Protein AF-A0A811Z8I5-F1 (afdb_monomer)

Solvent-accessible surface area (backbone atoms only — not comparable to full-atom values): 16502 Å² total; per-residue (Å²): 138,83,86,75,76,83,73,83,77,81,79,88,84,84,87,86,78,86,72,72,102,61,50,73,76,47,79,74,40,81,75,48,75,35,88,86,72,44,33,40,31,35,34,24,40,23,45,65,87,73,75,78,89,64,55,45,45,31,34,45,34,42,30,60,62,82,87,55,69,70,62,52,51,54,46,68,73,55,84,69,53,72,45,84,74,47,76,55,95,94,46,72,45,63,51,72,62,73,59,71,90,78,62,56,62,51,74,46,78,41,74,82,44,48,73,67,53,73,75,39,49,70,58,54,50,29,54,78,68,60,71,54,87,77,74,95,80,91,84,89,82,88,79,90,87,82,92,71,62,69,76,41,76,48,74,51,70,60,85,68,86,82,41,49,48,68,56,64,54,43,58,88,47,46,67,59,54,54,72,69,63,82,68,97,71,50,46,44,27,31,54,41,81,56,96,57,77,54,37,50,38,40,38,25,25,72,86,35,87,55,90,63,67,48,79,50,27,32,44,50,48,67,60,53,49,50,44,31,74,76,34,60,56,44,50,69,71,51,89,82,70,60,80,72,58,95,86,39,68,67,51,54,54,53,57,56,62,74,72,109

Sequence (260 aa):
MADLAPQPSKRKCEQDAEELPFSGFRVEKMLRESARNKILFLHGTVNEASGDGGGEDAIVILEKTPFQVEQVAQLLMGCPELQLQFSNDIYSTYYLFPPWQLSDVKATVVYPATEKHLQNIQWVFSILHKKAEANRIIFENPDPSDGFLNDLYLIAICHCQGIRSLPDLTPEHLLLLRNILREDCLHVYLHYLSSYYPLHVHFTALDFNAPGLGVEQAHLLADMMENLECDPEHYQQGTLTFALRADDYLLRLLQEAQKS

Mean predicted aligned error: 14.7 Å

pLDDT: mean 77.02, std 18.65, range [32.94, 96.75]

InterPro domains:
  IPR008594 Scavenger mRNA decapping enzyme DcpS/DCS2 [PF05652] (23-119)
  IPR008594 Scavenger mRNA decapping enzyme DcpS/DCS2 [PTHR12978] (120-259)
  IPR011145 Scavenger mRNA decapping enzyme, N-terminal [G3DSA:3.30.200.40] (18-120)
  IPR011145 Scavenger mRNA decapping enzyme, N-terminal [SSF102860] (19-119)
  IPR036265 HIT-like superfamily [SSF54197] (106-258)

Secondary structure (DSSP, 8-state):
---PPPPPPPP---S--PPPSSS--EEEEEEEEETTTTEEEEEEEE-GGGSSS-PEEEEEEEEEPPPPHHHHHHHHHS--EEEEEEEETTEEEEEEE--GGG--EEEEEE-SPPHHHHH-HHHHHHHHTT-S-----------SS----TT-EEEEE---TT--SGGG--GGGHHHHHHH---TTEEEEEESS-SSSS-EEEEEESS---TT-STTTEEEHHHHHHHHHH-TTHHHHSPPP----TT-HHHHHHHHHTT-

Nearest PDB structures (foldseek):
  1st4-assembly1_B  TM=8.075E-01  e=3.096E-30  Homo sapiens
  3bla-assembly1_B  TM=7.738E-01  e=5.488E-29  Homo sapiens
  1xmm-assembly1_B  TM=7.835E-01  e=2.592E-28  Homo sapiens
  1vlr-assembly1_B  TM=7.206E-01  e=7.317E-29  Mus musculus
  1xml-assembly1_B  TM=7.107E-01  e=2.442E-27  Homo sapiens

Foldseek 3Di:
DDDDDDDDDDDDDPDDDDDDPFADWAFPDFLDDDPPQQKTKTWTFTPPVVPPNGTAIKIKMKGQDDDDPVQVVVCVVDDWDWDWDDDDDPDTDTDTDDPVVNGDIDIDMDPRDDPVCSVCVVVVVCVVVVVPDPDDDDDDDDDDDDDDDQWDKDKDFDPDPDAFFQQSDFLVCLVVLVVVPDDDFWQWWFFVVDPGDDGMIITGGPNHPDPQCDPQTTDGSVVSSVQNVVPRNCSVPPDRHHDDDPPDPVVVVVVVVVVD

Organism: Nyctereutes procyonoides (NCBI:txid34880)

Radius of gyration: 25.49 Å; Cα contacts (8 Å, |Δi|>4): 304; chains: 1; bounding box: 65×53×67 Å

Structure (mmCIF, N/CA/C/O backbon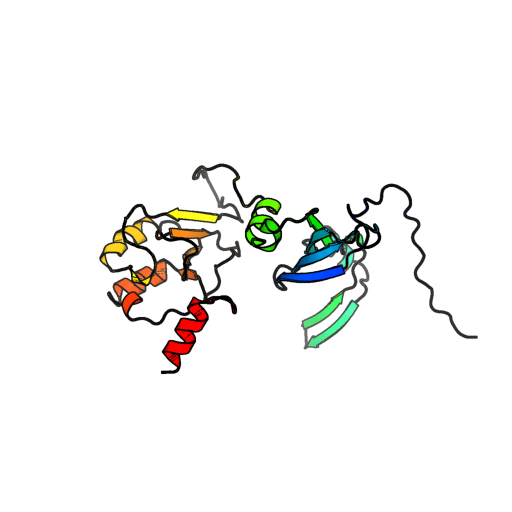e):
data_AF-A0A811Z8I5-F1
#
_entry.id   AF-A0A811Z8I5-F1
#
loop_
_atom_site.group_PDB
_atom_site.id
_atom_site.type_symbol
_atom_site.label_atom_id
_atom_site.label_alt_id
_atom_site.label_comp_id
_atom_site.label_asym_id
_atom_site.label_entity_id
_atom_site.label_seq_id
_atom_site.pdbx_PDB_ins_code
_atom_site.Cartn_x
_atom_site.Cartn_y
_atom_site.Cartn_z
_atom_site.occupancy
_atom_site.B_iso_or_equiv
_atom_site.auth_seq_id
_atom_site.auth_comp_id
_atom_site.auth_asym_id
_atom_site.auth_atom_id
_atom_site.pdbx_PDB_model_num
ATOM 1 N N . MET A 1 1 ? 35.051 -30.187 -29.140 1.00 39.16 1 MET A N 1
ATOM 2 C CA . MET A 1 1 ? 34.101 -29.225 -29.731 1.00 39.16 1 MET A CA 1
ATOM 3 C C . MET A 1 1 ? 33.184 -28.790 -28.608 1.00 39.16 1 MET A C 1
ATOM 5 O O . MET A 1 1 ? 32.396 -29.604 -28.155 1.00 39.16 1 MET A O 1
ATOM 9 N N . ALA A 1 2 ? 33.423 -27.604 -28.052 1.00 34.09 2 ALA A N 1
ATOM 10 C CA . ALA A 1 2 ? 32.608 -27.043 -26.982 1.00 34.09 2 ALA A CA 1
ATOM 11 C C . ALA A 1 2 ? 31.56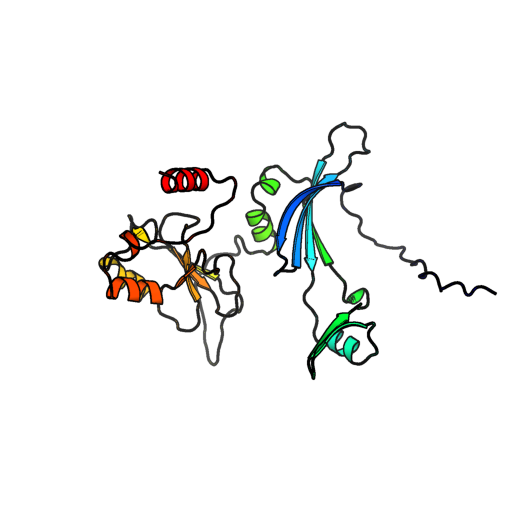2 -26.132 -27.631 1.00 34.09 2 ALA A C 1
ATOM 13 O O . ALA A 1 2 ? 31.937 -25.186 -28.324 1.00 34.09 2 ALA A O 1
ATOM 14 N N . ASP A 1 3 ? 30.288 -26.468 -27.452 1.00 34.62 3 ASP A N 1
ATOM 15 C CA . ASP A 1 3 ? 29.155 -25.646 -27.869 1.00 34.62 3 ASP A CA 1
ATOM 16 C C . ASP A 1 3 ? 29.151 -24.354 -27.044 1.00 34.62 3 ASP A C 1
ATOM 18 O O . ASP A 1 3 ? 28.954 -24.371 -25.827 1.00 34.62 3 ASP A O 1
ATOM 22 N N . LEU A 1 4 ? 29.417 -23.227 -27.706 1.00 39.56 4 LEU A N 1
ATOM 23 C CA . LEU A 1 4 ? 29.181 -21.904 -27.143 1.00 39.56 4 LEU A CA 1
ATOM 24 C C . LEU A 1 4 ? 27.681 -21.613 -27.219 1.00 39.56 4 LEU A C 1
ATOM 26 O O . LEU A 1 4 ? 27.117 -21.523 -28.308 1.00 39.56 4 LEU A O 1
ATOM 30 N N . ALA A 1 5 ? 27.058 -21.414 -26.058 1.00 42.53 5 ALA A N 1
ATOM 31 C CA . ALA A 1 5 ? 25.721 -20.843 -25.957 1.00 42.53 5 ALA A CA 1
ATOM 32 C C . ALA A 1 5 ? 25.634 -19.515 -26.746 1.00 42.53 5 ALA A C 1
ATOM 34 O O . ALA A 1 5 ? 26.594 -18.732 -26.728 1.00 42.53 5 ALA A O 1
ATOM 35 N N . PRO A 1 6 ? 24.511 -19.226 -27.431 1.00 37.72 6 PRO A N 1
ATOM 36 C CA . PRO A 1 6 ? 24.371 -17.993 -28.188 1.00 37.72 6 PRO A CA 1
ATOM 37 C C . PRO A 1 6 ? 24.345 -16.806 -27.221 1.00 37.72 6 PRO A C 1
ATOM 39 O O . PRO A 1 6 ? 23.515 -16.736 -26.316 1.00 37.72 6 PRO A O 1
ATOM 42 N N . GLN A 1 7 ? 25.279 -15.869 -27.398 1.00 37.16 7 GLN A N 1
ATOM 43 C CA . GLN A 1 7 ? 25.262 -14.617 -26.647 1.00 37.16 7 GLN A CA 1
ATOM 44 C C . GLN A 1 7 ? 24.025 -13.787 -27.024 1.00 37.16 7 GLN A C 1
ATOM 46 O O . GLN A 1 7 ? 23.664 -13.746 -28.205 1.00 37.16 7 GLN A O 1
ATOM 51 N N . PRO A 1 8 ? 23.399 -13.082 -26.062 1.00 35.62 8 PRO A N 1
ATOM 52 C CA . PRO A 1 8 ? 22.284 -12.195 -26.355 1.00 35.62 8 PRO A CA 1
ATOM 53 C C . PRO A 1 8 ? 22.737 -11.106 -27.333 1.00 35.62 8 PRO A C 1
ATOM 55 O O . PRO A 1 8 ? 23.735 -10.414 -27.115 1.00 35.62 8 PRO A O 1
ATOM 58 N N . SER A 1 9 ? 22.010 -10.983 -28.444 1.00 37.84 9 SER A N 1
ATOM 59 C CA . SER A 1 9 ? 22.299 -10.028 -29.510 1.00 37.84 9 SER A CA 1
ATOM 60 C C . SER A 1 9 ? 22.332 -8.602 -28.957 1.00 37.84 9 SER A C 1
ATOM 62 O O . SER A 1 9 ? 21.333 -8.108 -28.428 1.00 37.84 9 SER A O 1
ATOM 64 N N . LYS A 1 10 ? 23.475 -7.926 -29.103 1.00 40.56 10 LYS A N 1
ATOM 65 C CA . LYS A 1 10 ? 23.630 -6.500 -28.790 1.00 40.56 10 LYS A CA 1
ATOM 66 C C . LYS A 1 10 ? 22.610 -5.685 -29.598 1.00 40.56 10 LYS A C 1
ATOM 68 O O . LYS A 1 10 ? 22.570 -5.786 -30.823 1.00 40.56 10 LYS A O 1
ATOM 73 N N . ARG A 1 11 ? 21.775 -4.904 -28.902 1.00 54.72 11 ARG A N 1
ATOM 74 C CA . ARG A 1 11 ? 20.757 -4.019 -29.493 1.00 54.72 11 ARG A CA 1
ATOM 75 C C . ARG A 1 11 ? 21.416 -2.958 -30.382 1.00 54.72 11 ARG A C 1
ATOM 77 O O . ARG A 1 11 ? 22.361 -2.303 -29.955 1.00 54.72 11 ARG A O 1
ATOM 84 N N . LYS A 1 12 ? 20.855 -2.735 -31.573 1.00 41.53 12 LYS A N 1
ATOM 85 C CA . LYS A 1 12 ? 20.867 -1.420 -32.230 1.00 41.53 12 LYS A CA 1
ATOM 86 C C . LYS A 1 12 ? 19.705 -0.626 -31.636 1.00 41.53 12 LYS A C 1
ATOM 88 O O . LYS A 1 12 ? 18.559 -0.988 -31.874 1.00 41.53 12 LYS A O 1
ATOM 93 N N . CYS A 1 13 ? 19.996 0.401 -30.850 1.00 35.88 13 CYS A N 1
ATOM 94 C CA . CYS A 1 13 ? 19.016 1.403 -30.437 1.00 35.88 13 CYS A CA 1
ATOM 95 C C . CYS A 1 13 ? 19.741 2.749 -30.419 1.00 35.88 13 CYS A C 1
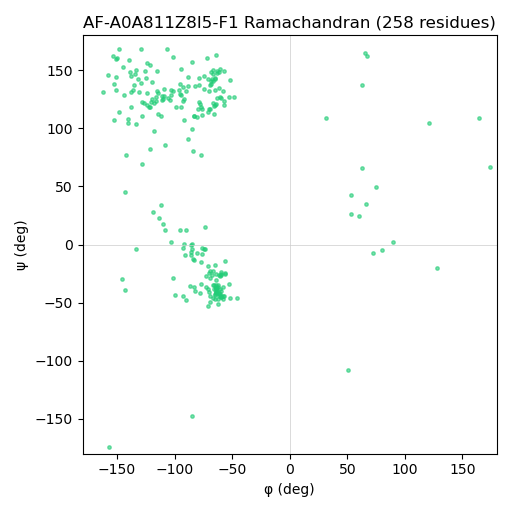ATOM 97 O O . CYS A 1 13 ? 20.190 3.211 -29.379 1.00 35.88 13 CYS A O 1
ATOM 99 N N . GLU A 1 14 ? 19.955 3.308 -31.605 1.00 48.16 14 GLU A N 1
ATOM 100 C CA . GLU A 1 14 ? 20.390 4.690 -31.771 1.00 48.16 14 GLU A CA 1
ATOM 101 C C . GLU A 1 14 ? 19.222 5.449 -32.392 1.00 48.16 14 GLU A C 1
ATOM 103 O O . GLU A 1 14 ? 18.757 5.052 -33.462 1.00 48.16 14 GLU A O 1
ATOM 108 N N . GLN A 1 15 ? 18.832 6.525 -31.696 1.00 43.34 15 GLN A N 1
ATOM 109 C CA . GLN A 1 15 ? 17.936 7.642 -32.038 1.00 43.34 15 GLN A CA 1
ATOM 110 C C . GLN A 1 15 ? 16.745 7.723 -31.064 1.00 43.34 15 GLN A C 1
ATOM 112 O O . GLN A 1 15 ? 15.839 6.898 -31.096 1.00 43.34 15 GLN A O 1
ATOM 117 N N . ASP A 1 16 ? 16.836 8.714 -30.167 1.00 42.47 16 ASP A N 1
ATOM 118 C CA . ASP A 1 16 ? 15.864 9.154 -29.149 1.00 42.47 16 ASP A CA 1
ATOM 119 C C . ASP A 1 16 ? 15.699 8.282 -27.889 1.00 42.47 16 ASP A C 1
ATOM 121 O O . ASP A 1 16 ? 14.590 7.975 -27.457 1.00 42.47 16 ASP A O 1
ATOM 125 N N . ALA A 1 17 ? 16.808 7.909 -27.242 1.00 58.66 17 ALA A N 1
ATOM 126 C CA . ALA A 1 17 ? 16.752 7.469 -25.847 1.00 58.66 17 ALA A CA 1
ATOM 127 C C . ALA A 1 17 ? 16.769 8.705 -24.933 1.00 58.66 17 ALA A C 1
ATOM 129 O O . ALA A 1 17 ? 17.786 9.390 -24.849 1.00 58.66 17 ALA A O 1
ATOM 130 N N . GLU A 1 18 ? 15.651 9.002 -24.267 1.00 79.19 18 GLU A N 1
ATOM 131 C CA . GLU A 1 18 ? 15.638 9.998 -23.193 1.00 79.19 18 GLU A CA 1
ATOM 132 C C . GLU A 1 18 ? 16.508 9.497 -22.033 1.00 79.19 18 GLU A C 1
ATOM 134 O O . GLU A 1 18 ? 16.279 8.423 -21.469 1.00 79.19 18 GLU A O 1
ATOM 139 N N . GLU A 1 19 ? 17.545 10.263 -21.703 1.00 88.19 19 GLU A N 1
ATOM 140 C CA . GLU A 1 19 ? 18.415 9.989 -20.564 1.00 88.19 19 GLU A CA 1
ATOM 141 C C . GLU A 1 19 ? 17.817 10.567 -19.273 1.00 88.19 19 GLU A C 1
ATOM 143 O O . GLU A 1 19 ? 17.004 11.494 -19.290 1.00 88.19 19 GLU A O 1
ATOM 148 N N . LEU A 1 20 ? 18.226 10.020 -18.124 1.00 90.69 20 LEU A N 1
ATOM 149 C CA . LEU A 1 20 ? 17.870 10.601 -16.829 1.00 90.69 20 LEU A CA 1
ATOM 150 C C . LEU A 1 20 ? 18.449 12.024 -16.716 1.00 90.69 20 LEU A C 1
ATOM 152 O O . LEU A 1 20 ? 19.541 12.279 -17.222 1.00 90.69 20 LEU A O 1
ATOM 156 N N . PRO A 1 21 ? 17.784 12.948 -15.996 1.00 92.19 21 PRO A N 1
ATOM 157 C CA . PRO A 1 21 ? 18.212 14.348 -15.890 1.00 92.19 21 PRO A CA 1
ATOM 158 C C . PRO A 1 21 ? 19.456 14.556 -15.001 1.00 92.19 21 PRO A C 1
ATOM 160 O O . PRO A 1 21 ? 19.730 15.675 -14.573 1.00 92.19 21 PRO A O 1
ATOM 163 N N . PHE A 1 22 ? 20.190 13.487 -14.689 1.00 92.19 22 PHE A N 1
ATOM 164 C CA . PHE A 1 22 ? 21.370 13.478 -13.834 1.00 92.19 22 PHE A CA 1
ATOM 165 C C . PHE A 1 22 ? 22.307 12.318 -14.194 1.00 92.19 22 PHE A C 1
ATOM 167 O O . PHE A 1 22 ? 21.913 11.335 -14.823 1.00 92.19 22 PHE A O 1
ATOM 174 N N . SER A 1 23 ? 23.556 12.423 -13.744 1.00 91.12 23 SER A N 1
ATOM 175 C CA . SER A 1 23 ? 24.606 11.430 -13.961 1.00 91.12 23 SER A CA 1
ATOM 176 C C . SER A 1 23 ? 24.851 10.583 -12.711 1.00 91.12 23 SER A C 1
ATOM 178 O O . SER A 1 23 ? 25.070 11.097 -11.612 1.00 91.12 23 SER A O 1
ATOM 180 N N . GLY A 1 24 ? 24.838 9.260 -12.888 1.00 91.25 24 GLY A N 1
ATOM 181 C CA . GLY A 1 24 ? 24.959 8.312 -11.781 1.00 91.25 24 GLY A CA 1
ATOM 182 C C . GLY A 1 24 ? 23.753 8.330 -10.836 1.00 91.25 24 GLY A C 1
ATOM 183 O O . GLY A 1 24 ? 22.941 9.248 -10.832 1.00 91.25 24 GLY A O 1
ATOM 184 N N . PHE A 1 25 ? 23.612 7.273 -10.041 1.00 94.00 25 PHE A N 1
ATOM 185 C CA . PHE A 1 25 ? 22.593 7.201 -8.998 1.00 94.00 25 PHE A CA 1
ATOM 186 C C . PHE A 1 25 ? 23.080 6.272 -7.891 1.00 94.00 25 PHE A C 1
ATOM 188 O O . PHE A 1 25 ? 23.133 5.053 -8.078 1.00 94.00 25 PHE A O 1
ATOM 195 N N . ARG A 1 26 ? 23.459 6.837 -6.741 1.00 94.00 26 ARG A N 1
ATOM 196 C CA . ARG A 1 26 ? 23.769 6.058 -5.540 1.00 94.00 26 ARG A CA 1
ATOM 197 C C . ARG A 1 26 ? 22.559 6.059 -4.622 1.00 94.00 26 ARG A C 1
ATOM 199 O O . ARG A 1 26 ? 22.155 7.110 -4.146 1.00 94.00 26 ARG A O 1
ATOM 206 N N . VAL A 1 27 ? 22.001 4.881 -4.348 1.00 95.12 27 VAL A N 1
ATOM 207 C CA . VAL A 1 27 ? 20.887 4.739 -3.401 1.00 95.12 27 VAL A CA 1
ATOM 208 C C . VAL A 1 27 ? 21.372 5.087 -1.995 1.00 95.12 27 VAL A C 1
ATOM 210 O O . VAL A 1 27 ? 22.246 4.406 -1.465 1.00 95.12 27 VAL A O 1
ATOM 213 N N . GLU A 1 28 ? 20.770 6.105 -1.388 1.00 93.00 28 GLU A N 1
ATOM 214 C CA . GLU A 1 28 ? 20.998 6.466 0.015 1.00 93.00 28 GLU A CA 1
ATOM 215 C C . GLU A 1 28 ? 19.974 5.771 0.913 1.00 93.00 28 GLU A C 1
ATOM 217 O O . GLU A 1 28 ? 20.309 5.199 1.953 1.00 93.00 28 GLU A O 1
ATOM 222 N N . LYS A 1 29 ? 18.698 5.785 0.503 1.00 91.94 29 LYS A N 1
ATOM 223 C CA . LYS A 1 29 ? 17.611 5.243 1.318 1.00 91.94 29 LYS A CA 1
ATOM 224 C C . LYS A 1 29 ? 16.434 4.753 0.482 1.00 91.94 29 LYS A C 1
ATOM 226 O O . LYS A 1 29 ? 15.957 5.433 -0.424 1.00 91.94 29 LYS A O 1
ATOM 231 N N . MET A 1 30 ? 15.887 3.598 0.863 1.00 91.56 30 MET A N 1
ATOM 232 C CA . MET A 1 30 ? 14.541 3.204 0.448 1.00 91.56 30 MET A CA 1
ATOM 233 C C . MET A 1 30 ? 13.533 3.989 1.279 1.00 91.56 30 MET A C 1
ATOM 235 O O . MET A 1 30 ? 13.417 3.790 2.489 1.00 91.56 30 MET A O 1
ATOM 239 N N . LEU A 1 31 ? 12.812 4.896 0.632 1.00 88.06 31 LEU A N 1
ATOM 240 C CA . LEU A 1 31 ? 11.882 5.753 1.341 1.00 88.06 31 LEU A CA 1
ATOM 241 C C . LEU A 1 31 ? 10.539 5.064 1.603 1.00 88.06 31 LEU A C 1
ATOM 243 O O . LEU A 1 31 ? 9.945 5.235 2.666 1.00 88.06 31 LEU A O 1
ATOM 247 N N . ARG A 1 32 ? 10.052 4.302 0.619 1.00 85.38 32 ARG A N 1
ATOM 248 C CA . ARG A 1 32 ? 8.796 3.551 0.687 1.00 85.38 32 ARG A CA 1
ATOM 249 C C . ARG A 1 32 ? 8.820 2.405 -0.314 1.00 85.38 32 ARG A C 1
ATOM 251 O O . ARG A 1 32 ? 9.319 2.553 -1.424 1.00 85.38 32 ARG A O 1
ATOM 258 N N . GLU A 1 33 ? 8.198 1.300 0.056 1.00 88.62 33 GLU A N 1
ATOM 259 C CA . GLU A 1 33 ? 7.935 0.169 -0.825 1.00 88.62 33 GLU A CA 1
ATOM 260 C C . GLU A 1 33 ? 6.515 -0.331 -0.557 1.00 88.62 33 GLU A C 1
ATOM 262 O O . GLU A 1 33 ? 6.022 -0.283 0.571 1.00 88.62 33 GLU A O 1
ATOM 267 N N . SER A 1 34 ? 5.831 -0.784 -1.601 1.00 82.25 34 SER A N 1
ATOM 268 C CA . SER A 1 34 ? 4.613 -1.565 -1.453 1.00 82.25 34 SER A CA 1
ATOM 269 C C . SER A 1 34 ? 4.682 -2.773 -2.368 1.00 82.25 34 SER A C 1
ATOM 271 O O . SER A 1 34 ? 4.415 -2.676 -3.566 1.00 82.25 34 SER A O 1
ATOM 273 N N . ALA A 1 35 ? 4.956 -3.936 -1.780 1.00 78.25 35 ALA A N 1
ATOM 274 C CA . ALA A 1 35 ? 4.868 -5.215 -2.472 1.00 78.25 35 ALA A CA 1
ATOM 275 C C . ALA A 1 35 ? 3.456 -5.493 -3.015 1.00 78.25 35 ALA A C 1
ATOM 277 O O . ALA A 1 35 ? 3.316 -6.236 -3.985 1.00 78.25 35 ALA A O 1
ATOM 278 N N . ARG A 1 36 ? 2.406 -4.902 -2.423 1.00 78.75 36 ARG A N 1
ATOM 279 C CA . ARG A 1 36 ? 1.023 -5.007 -2.913 1.00 78.75 36 ARG A CA 1
ATOM 280 C C . ARG A 1 36 ? 0.834 -4.221 -4.209 1.00 78.75 36 ARG A C 1
ATOM 282 O O . ARG A 1 36 ? 0.418 -4.801 -5.204 1.00 78.75 36 ARG A O 1
ATOM 289 N N . ASN A 1 37 ? 1.212 -2.943 -4.204 1.00 78.69 37 ASN A N 1
ATOM 290 C CA . ASN A 1 37 ? 1.045 -2.048 -5.354 1.00 78.69 37 ASN A CA 1
ATOM 291 C C . ASN A 1 37 ? 2.208 -2.136 -6.356 1.00 78.69 37 ASN A C 1
ATOM 293 O O . ASN A 1 37 ? 2.205 -1.432 -7.355 1.00 78.69 37 ASN A O 1
ATOM 297 N N . LYS A 1 38 ? 3.214 -2.980 -6.082 1.00 89.00 38 LYS A N 1
ATOM 298 C CA . LYS A 1 38 ? 4.413 -3.175 -6.913 1.00 89.00 38 LYS A CA 1
ATOM 299 C C . LYS A 1 38 ? 5.126 -1.852 -7.228 1.00 89.00 38 LYS A C 1
ATOM 301 O O . LYS A 1 38 ? 5.563 -1.631 -8.358 1.00 89.00 38 LYS A O 1
ATOM 306 N N . ILE A 1 39 ? 5.239 -0.992 -6.213 1.00 89.88 39 ILE A N 1
ATOM 307 C CA . ILE A 1 39 ? 5.836 0.346 -6.308 1.00 89.88 39 ILE A CA 1
ATOM 308 C C . ILE A 1 39 ? 6.960 0.531 -5.284 1.00 89.88 39 ILE A C 1
ATOM 310 O O . ILE A 1 39 ? 6.867 0.062 -4.146 1.00 89.88 39 ILE A O 1
ATOM 314 N N . LEU A 1 40 ? 8.008 1.243 -5.690 1.00 93.00 40 LEU A N 1
ATOM 315 C CA . LEU A 1 40 ? 9.224 1.504 -4.926 1.00 93.00 40 LEU A CA 1
ATOM 316 C C . LEU A 1 40 ? 9.614 2.983 -5.044 1.00 93.00 40 LEU A C 1
ATOM 318 O O . LEU A 1 40 ? 9.576 3.545 -6.133 1.00 93.00 40 LEU A O 1
ATOM 322 N N . PHE A 1 41 ? 10.019 3.594 -3.932 1.00 92.94 41 PHE A N 1
ATOM 323 C CA . PHE A 1 41 ? 10.471 4.982 -3.840 1.00 92.94 41 PHE A CA 1
ATOM 324 C C . PHE A 1 41 ? 11.891 4.996 -3.281 1.00 92.94 41 PHE A C 1
ATOM 326 O O . PHE A 1 41 ? 12.124 4.573 -2.144 1.00 92.94 41 PHE A O 1
ATOM 333 N N . LEU A 1 42 ? 12.830 5.501 -4.070 1.00 94.88 42 LEU A N 1
ATOM 334 C CA . LEU A 1 42 ? 14.246 5.552 -3.735 1.00 94.88 42 LEU A CA 1
ATOM 335 C C . LEU A 1 42 ? 14.700 6.998 -3.618 1.00 94.88 42 LEU A C 1
ATOM 337 O O . LEU A 1 42 ? 14.442 7.795 -4.514 1.00 94.88 42 LEU A O 1
ATOM 341 N N . HIS A 1 43 ? 15.410 7.306 -2.541 1.00 95.00 43 HIS A N 1
ATOM 342 C CA . HIS A 1 43 ? 16.254 8.489 -2.432 1.00 95.00 43 HIS A CA 1
ATOM 343 C C . HIS A 1 43 ? 17.672 8.091 -2.814 1.00 95.00 43 HIS A C 1
ATOM 345 O O . HIS A 1 43 ? 18.206 7.100 -2.303 1.00 95.00 43 HIS A O 1
ATOM 351 N N . GLY A 1 44 ? 18.262 8.849 -3.727 1.00 94.62 44 GLY A N 1
ATOM 352 C CA . GLY A 1 44 ? 19.653 8.680 -4.095 1.00 94.62 44 GLY A CA 1
ATOM 353 C C . GLY A 1 44 ? 20.376 9.998 -4.301 1.00 94.62 44 GLY A C 1
ATOM 354 O O . GLY A 1 44 ? 19.757 11.027 -4.566 1.00 94.62 44 GLY A O 1
ATOM 355 N N . THR A 1 45 ? 21.696 9.907 -4.200 1.00 94.44 45 THR A N 1
ATOM 356 C CA . THR A 1 45 ? 22.646 10.973 -4.503 1.00 94.44 45 THR A CA 1
ATOM 357 C C . THR A 1 45 ? 23.097 10.842 -5.956 1.00 94.44 45 THR A C 1
ATOM 359 O O . THR A 1 45 ? 23.403 9.737 -6.423 1.00 94.44 45 THR A O 1
ATOM 362 N N . VAL A 1 46 ? 23.141 11.959 -6.679 1.00 94.38 46 VAL A N 1
ATOM 363 C CA . VAL A 1 46 ? 23.491 12.031 -8.106 1.00 94.38 46 VAL A CA 1
ATOM 364 C C . VAL A 1 46 ? 24.569 13.094 -8.360 1.00 94.38 46 VAL A C 1
ATOM 366 O O . VAL A 1 46 ? 24.885 13.889 -7.477 1.00 94.38 46 VAL A O 1
ATOM 369 N N . ASN A 1 47 ? 25.164 13.105 -9.558 1.00 91.19 47 ASN A N 1
ATOM 370 C CA . ASN A 1 47 ? 26.160 14.094 -10.010 1.00 91.19 47 ASN A CA 1
ATOM 371 C C . ASN A 1 47 ? 27.452 14.183 -9.177 1.00 91.19 47 ASN A C 1
ATOM 373 O O . ASN A 1 47 ? 28.168 15.182 -9.218 1.00 91.19 47 ASN A O 1
ATOM 377 N N . GLU A 1 48 ? 27.825 13.114 -8.479 1.00 84.62 48 GLU A N 1
ATOM 378 C CA . GLU A 1 48 ? 28.995 13.111 -7.587 1.00 84.62 48 GLU A CA 1
ATOM 379 C C . GLU A 1 48 ? 30.342 13.263 -8.305 1.00 84.62 48 GLU A C 1
ATOM 381 O O . GLU A 1 48 ? 31.328 13.700 -7.715 1.00 84.62 48 GLU A O 1
ATOM 386 N N . ALA A 1 49 ? 30.394 12.925 -9.594 1.00 75.44 49 ALA A N 1
ATOM 387 C CA . ALA A 1 49 ? 31.600 13.042 -10.408 1.00 75.44 49 ALA A CA 1
ATOM 388 C C . ALA A 1 49 ? 31.921 14.492 -10.829 1.00 75.44 49 ALA A C 1
ATOM 390 O O . ALA A 1 49 ? 32.991 14.739 -11.383 1.00 75.44 49 ALA A O 1
ATOM 391 N N . SER A 1 50 ? 31.025 15.450 -10.567 1.00 66.69 50 SER A N 1
ATOM 392 C CA . SER A 1 50 ? 31.099 16.828 -11.084 1.00 66.69 50 SER A CA 1
ATOM 393 C C . SER A 1 50 ? 32.130 17.720 -10.376 1.00 66.69 50 SER A C 1
ATOM 395 O O . SER A 1 50 ? 32.327 18.862 -10.774 1.00 66.69 50 SER A O 1
ATOM 397 N N . GLY A 1 51 ? 32.811 17.216 -9.341 1.00 59.50 51 GLY A N 1
ATOM 398 C CA . GLY A 1 51 ? 33.932 17.900 -8.684 1.00 59.50 51 GLY A CA 1
ATOM 399 C C . GLY A 1 51 ? 33.560 18.990 -7.670 1.00 59.50 51 GLY A C 1
ATOM 400 O O . GLY A 1 51 ? 34.458 19.477 -6.990 1.00 59.50 51 GLY A O 1
ATOM 401 N N . ASP A 1 52 ? 32.274 19.326 -7.508 1.00 60.97 52 ASP A N 1
ATOM 402 C CA . ASP A 1 52 ? 31.806 20.411 -6.618 1.00 60.97 52 ASP A CA 1
ATOM 403 C C . ASP A 1 52 ? 31.488 19.955 -5.173 1.00 60.97 52 ASP A C 1
ATOM 405 O O . ASP A 1 52 ? 30.900 20.676 -4.373 1.00 60.97 52 ASP A O 1
ATOM 409 N N . GLY A 1 53 ? 31.897 18.736 -4.800 1.00 57.78 53 GLY A N 1
ATOM 410 C CA . GLY A 1 53 ? 31.946 18.269 -3.405 1.00 57.78 53 GLY A CA 1
ATOM 411 C C . GLY A 1 53 ? 30.609 17.970 -2.709 1.00 57.78 53 GLY A C 1
ATOM 412 O O . GLY A 1 53 ? 30.630 17.408 -1.617 1.00 57.78 53 GLY A O 1
ATOM 413 N N . GLY A 1 54 ? 29.464 18.269 -3.320 1.00 69.38 54 GLY A N 1
ATOM 414 C CA . GLY A 1 54 ? 28.147 17.870 -2.826 1.00 69.38 54 GLY A CA 1
ATOM 415 C C . GLY A 1 54 ? 27.368 17.186 -3.935 1.00 69.38 54 GLY A C 1
ATOM 416 O O . GLY A 1 54 ? 27.008 17.833 -4.911 1.00 69.38 54 GLY A O 1
ATOM 417 N N . GLY A 1 55 ? 27.136 15.879 -3.815 1.00 83.50 55 GLY A N 1
ATOM 418 C CA . GLY A 1 55 ? 26.151 15.223 -4.668 1.00 83.50 55 GLY A CA 1
ATOM 419 C C . GLY A 1 55 ? 24.764 15.828 -4.440 1.00 83.50 55 GLY A C 1
ATOM 420 O O . GLY A 1 55 ? 24.471 16.335 -3.356 1.00 83.50 55 GLY A O 1
ATOM 421 N N . GLU A 1 56 ? 23.926 15.804 -5.468 1.00 92.50 56 GLU A N 1
ATOM 422 C CA . GLU A 1 56 ? 22.572 16.357 -5.413 1.00 92.50 56 GLU A CA 1
ATOM 423 C C . GLU A 1 56 ? 21.558 15.264 -5.072 1.00 92.50 56 GLU A C 1
ATOM 425 O O . GLU A 1 56 ? 21.748 14.095 -5.416 1.00 92.50 56 GLU A O 1
ATOM 430 N N . ASP A 1 57 ? 20.460 15.636 -4.417 1.00 94.19 57 ASP A N 1
ATOM 431 C CA . ASP A 1 57 ? 19.403 14.692 -4.067 1.00 94.19 57 ASP A CA 1
ATOM 432 C C . ASP A 1 57 ? 18.450 14.454 -5.244 1.00 94.19 57 ASP A C 1
ATOM 434 O O . ASP A 1 57 ? 17.966 15.385 -5.898 1.00 94.19 57 ASP A O 1
ATOM 438 N N . ALA A 1 58 ? 18.095 13.191 -5.462 1.00 94.94 58 ALA A N 1
ATOM 439 C CA . ALA A 1 58 ? 17.057 12.779 -6.395 1.00 94.94 58 ALA A CA 1
ATOM 440 C C . ALA A 1 58 ? 16.129 11.738 -5.759 1.00 94.94 58 ALA A C 1
ATOM 442 O O . ALA A 1 58 ? 16.554 10.886 -4.972 1.00 94.94 58 ALA A O 1
ATOM 443 N N . ILE A 1 59 ? 14.849 11.775 -6.141 1.00 93.31 59 ILE A N 1
ATOM 444 C CA . ILE A 1 59 ? 13.897 10.700 -5.842 1.00 93.31 59 ILE A CA 1
ATOM 445 C C . ILE A 1 59 ? 13.531 9.994 -7.142 1.00 93.31 59 ILE A C 1
ATOM 447 O O . ILE A 1 59 ? 13.100 10.632 -8.103 1.00 93.31 59 ILE A O 1
ATOM 451 N N . VAL A 1 60 ? 13.658 8.670 -7.148 1.00 94.56 60 VAL A N 1
ATOM 452 C CA . VAL A 1 60 ? 13.232 7.807 -8.251 1.00 94.56 60 VAL A CA 1
ATOM 453 C C . VAL A 1 60 ? 12.117 6.898 -7.756 1.00 94.56 60 VAL A C 1
ATOM 455 O O . VAL A 1 60 ? 12.277 6.163 -6.781 1.00 94.56 60 VAL A O 1
ATOM 458 N N . ILE A 1 61 ? 10.975 6.962 -8.432 1.00 91.88 61 ILE A N 1
ATOM 459 C CA . ILE A 1 61 ? 9.796 6.149 -8.146 1.00 91.88 61 ILE A CA 1
ATOM 460 C C . ILE A 1 61 ? 9.632 5.157 -9.290 1.00 91.88 61 ILE A C 1
ATOM 462 O O . ILE A 1 61 ? 9.571 5.561 -10.449 1.00 91.88 61 ILE A O 1
ATOM 466 N N . LEU A 1 62 ? 9.564 3.871 -8.960 1.00 93.81 62 LEU A N 1
ATOM 467 C CA . LEU A 1 62 ? 9.411 2.778 -9.914 1.00 93.81 62 LEU A CA 1
ATOM 468 C C . LEU A 1 62 ? 8.123 2.023 -9.613 1.00 93.81 62 LEU A C 1
ATOM 470 O O . LEU A 1 62 ? 7.938 1.548 -8.496 1.00 93.81 62 LEU A O 1
ATOM 474 N N . GLU A 1 63 ? 7.257 1.889 -10.608 1.00 90.12 63 GLU A N 1
ATOM 475 C CA . GLU A 1 63 ? 5.950 1.241 -10.494 1.00 90.12 63 GLU A CA 1
ATOM 476 C C . GLU A 1 63 ? 5.771 0.236 -11.637 1.00 90.12 63 GLU A C 1
ATOM 478 O O . GLU A 1 63 ? 6.029 0.557 -12.801 1.00 90.12 63 GLU A O 1
ATOM 483 N N . LYS A 1 64 ? 5.346 -0.996 -11.326 1.00 90.12 64 LYS A N 1
ATOM 484 C CA . LYS A 1 64 ? 4.974 -1.954 -12.377 1.00 90.12 64 LYS A CA 1
ATOM 485 C C . LYS A 1 64 ? 3.694 -1.505 -13.069 1.00 90.12 64 LYS A C 1
ATOM 487 O O . LYS A 1 64 ? 2.738 -1.097 -12.416 1.00 90.12 64 LYS A O 1
ATOM 492 N N . THR A 1 65 ? 3.677 -1.611 -14.388 1.00 87.19 65 THR A N 1
ATOM 493 C CA . THR A 1 65 ? 2.511 -1.275 -15.197 1.00 87.19 65 THR A CA 1
ATOM 494 C C . THR A 1 65 ? 1.426 -2.354 -15.082 1.00 87.19 65 THR A C 1
ATOM 496 O O . THR A 1 65 ? 1.735 -3.541 -14.928 1.00 87.19 65 THR A O 1
ATOM 499 N N . PRO A 1 66 ? 0.136 -1.969 -15.110 1.00 87.06 66 PRO A N 1
ATOM 500 C CA . PRO A 1 66 ? -0.958 -2.925 -15.218 1.00 87.06 66 PRO A CA 1
ATOM 501 C C . PRO A 1 66 ? -0.904 -3.698 -16.539 1.00 87.06 66 PRO A C 1
ATOM 503 O O . PRO A 1 66 ? -0.502 -3.164 -17.573 1.00 87.06 66 PRO A O 1
ATOM 506 N N . PHE A 1 67 ? -1.373 -4.944 -16.522 1.00 85.38 67 PHE A N 1
ATOM 507 C CA . PHE A 1 67 ? -1.465 -5.756 -17.731 1.00 85.38 67 PHE A CA 1
ATOM 508 C C . PHE A 1 67 ? -2.528 -5.233 -18.702 1.00 85.38 67 PHE A C 1
ATOM 510 O O . PHE A 1 67 ? -3.635 -4.881 -18.296 1.00 85.38 67 PHE A O 1
ATOM 517 N N . GLN A 1 68 ? -2.215 -5.284 -19.997 1.00 87.06 68 GLN A N 1
ATOM 518 C CA . GLN A 1 68 ? -3.198 -5.127 -21.069 1.00 87.06 68 GLN A CA 1
ATOM 519 C C . GLN A 1 68 ? -3.708 -6.506 -21.489 1.00 87.06 68 GLN A C 1
ATOM 521 O O . GLN A 1 68 ? -2.917 -7.381 -21.855 1.00 87.06 68 GLN A O 1
ATOM 526 N N . VAL A 1 69 ? -5.027 -6.699 -21.427 1.00 90.38 69 VAL A N 1
ATOM 527 C CA . VAL A 1 69 ? -5.672 -8.009 -21.611 1.00 90.38 69 VAL A CA 1
ATOM 528 C C . VAL A 1 69 ? -5.317 -8.619 -22.967 1.00 90.38 69 VAL A C 1
ATOM 530 O O . VAL A 1 69 ? -4.949 -9.789 -23.044 1.00 90.38 69 VAL A O 1
ATOM 533 N N . GLU A 1 70 ? -5.350 -7.819 -24.028 1.00 91.12 70 GLU A N 1
ATOM 534 C CA . GLU A 1 70 ? -5.087 -8.253 -25.399 1.00 91.12 70 GLU A CA 1
ATOM 535 C C . GLU A 1 70 ? -3.646 -8.744 -25.572 1.00 91.12 70 GLU A C 1
ATOM 537 O O . GLU A 1 70 ? -3.407 -9.770 -26.210 1.00 91.12 70 GLU A O 1
ATOM 542 N N . GLN A 1 71 ? -2.682 -8.042 -24.973 1.00 88.69 71 GLN A N 1
ATOM 543 C CA . GLN A 1 71 ? -1.267 -8.397 -25.067 1.00 88.69 71 GLN A CA 1
ATOM 544 C C . GLN A 1 71 ? -0.954 -9.677 -24.283 1.00 88.69 71 GLN A C 1
ATOM 546 O O . GLN A 1 71 ? -0.219 -10.540 -24.767 1.00 88.69 71 GLN A O 1
ATOM 551 N N . VAL A 1 72 ? -1.545 -9.833 -23.093 1.00 91.69 72 VAL A N 1
ATOM 552 C CA . VAL A 1 72 ? -1.404 -11.058 -22.294 1.00 91.69 72 VAL A CA 1
ATOM 553 C C . VAL A 1 72 ? -2.048 -12.244 -23.009 1.00 91.69 72 VAL A C 1
ATOM 555 O O . VAL A 1 72 ? -1.441 -13.310 -23.083 1.00 91.69 72 VAL A O 1
ATOM 558 N N . ALA A 1 73 ? -3.234 -12.063 -23.596 1.00 93.25 73 ALA A N 1
ATOM 559 C CA . ALA A 1 73 ? -3.895 -13.111 -24.367 1.00 93.25 73 ALA A CA 1
ATOM 560 C C . ALA A 1 73 ? -3.031 -13.575 -25.550 1.00 93.25 73 ALA A C 1
ATOM 562 O O . ALA A 1 73 ? -2.853 -14.775 -25.752 1.00 93.25 73 ALA A O 1
ATOM 563 N N . GLN A 1 74 ? -2.435 -12.640 -26.296 1.00 92.25 74 GLN A N 1
ATOM 564 C CA . GLN A 1 74 ? -1.512 -12.966 -27.387 1.00 92.25 74 GLN A CA 1
ATOM 565 C C . GLN A 1 74 ? -0.270 -13.725 -26.905 1.00 92.25 74 GLN A C 1
ATOM 567 O O . GLN A 1 74 ? 0.127 -14.699 -27.544 1.00 92.25 74 GLN A O 1
ATOM 572 N N . LEU A 1 75 ? 0.314 -13.328 -25.769 1.00 92.62 75 LEU A N 1
ATOM 573 C CA . LEU A 1 75 ? 1.457 -14.023 -25.171 1.00 92.62 75 LEU A CA 1
ATOM 574 C C . LEU A 1 75 ? 1.113 -15.473 -24.794 1.00 92.62 75 LEU A C 1
ATOM 576 O O . LEU A 1 75 ? 1.890 -16.383 -25.081 1.00 92.62 75 LEU A O 1
ATOM 580 N N . LEU A 1 76 ? -0.052 -15.688 -24.177 1.00 94.25 76 LEU A N 1
ATOM 581 C CA . LEU A 1 76 ? -0.499 -17.007 -23.720 1.00 94.25 76 LEU A CA 1
ATOM 582 C C . LEU A 1 76 ? -0.925 -17.937 -24.865 1.00 94.25 76 LEU A C 1
ATOM 584 O O . LEU A 1 76 ? -0.816 -19.150 -24.718 1.00 94.25 76 LEU A O 1
ATOM 588 N N . MET A 1 77 ? -1.381 -17.395 -26.001 1.00 93.56 77 MET A N 1
ATOM 589 C CA . MET A 1 77 ? -1.651 -18.182 -27.216 1.00 93.56 77 MET A CA 1
ATOM 590 C C . MET A 1 77 ? -0.376 -18.689 -27.906 1.00 93.56 77 MET A C 1
ATOM 592 O O . MET A 1 77 ? -0.449 -19.592 -28.739 1.00 93.56 77 MET A O 1
ATOM 596 N N . GLY A 1 78 ? 0.776 -18.087 -27.606 1.00 90.62 78 GLY A N 1
ATOM 597 C CA . GLY A 1 78 ? 2.072 -18.531 -28.103 1.00 90.62 78 GLY A CA 1
ATOM 598 C C . GLY A 1 78 ? 2.686 -19.645 -27.251 1.00 90.62 78 GLY A C 1
ATOM 599 O O . GLY A 1 78 ? 1.999 -20.467 -26.652 1.00 90.62 78 GLY A O 1
ATOM 600 N N . CYS A 1 79 ? 4.017 -19.644 -27.179 1.00 86.94 79 CYS A N 1
ATOM 601 C CA . CYS A 1 79 ? 4.800 -20.519 -26.307 1.00 86.94 79 CYS A CA 1
ATOM 602 C C . CYS A 1 79 ? 5.649 -19.645 -25.369 1.00 86.94 79 CYS A C 1
ATOM 604 O O . CYS A 1 79 ? 6.806 -19.368 -25.697 1.00 86.94 79 CYS A O 1
ATOM 606 N N . PRO A 1 80 ? 5.085 -19.135 -24.258 1.00 92.12 80 PRO A N 1
ATOM 607 C CA . PRO A 1 80 ? 5.826 -18.280 -23.338 1.00 92.12 80 PRO A CA 1
ATOM 608 C C . PRO A 1 80 ? 6.953 -19.043 -22.632 1.00 92.12 80 PRO A C 1
ATOM 610 O O . PRO A 1 80 ? 6.843 -20.240 -22.360 1.00 92.12 80 PRO A O 1
ATOM 613 N N . GLU A 1 81 ? 8.027 -18.332 -22.290 1.00 93.88 81 GLU A N 1
ATOM 614 C CA . GLU A 1 81 ? 9.106 -18.881 -21.473 1.00 93.88 81 GLU A CA 1
ATOM 615 C C . GLU A 1 81 ? 8.660 -18.946 -20.006 1.00 93.88 81 GLU A C 1
ATOM 617 O O . GLU A 1 81 ? 8.355 -17.927 -19.376 1.00 93.88 81 GLU A O 1
ATOM 622 N N . LEU A 1 82 ? 8.586 -20.169 -19.480 1.00 95.88 82 LEU A N 1
ATOM 623 C CA . LEU A 1 82 ? 8.031 -20.477 -18.167 1.00 95.88 82 LEU A CA 1
ATOM 624 C C . LEU A 1 82 ? 9.001 -21.341 -17.362 1.00 95.88 82 LEU A C 1
ATOM 626 O O . LEU A 1 82 ? 9.550 -22.319 -17.868 1.00 95.88 82 LEU A O 1
ATOM 630 N N . GLN A 1 83 ? 9.124 -21.040 -16.071 1.00 96.75 83 GLN A N 1
ATOM 631 C CA . GLN A 1 83 ? 9.804 -21.888 -15.097 1.00 96.75 83 GLN A CA 1
ATOM 632 C C . GLN A 1 83 ? 8.827 -22.270 -13.985 1.00 96.75 83 GLN A C 1
ATOM 634 O O . GLN A 1 83 ? 8.320 -21.407 -13.271 1.00 96.75 83 GLN A O 1
ATOM 639 N N . LEU A 1 84 ? 8.555 -23.568 -13.830 1.00 96.25 84 LEU A N 1
ATOM 640 C CA . LEU A 1 84 ? 7.641 -24.074 -12.804 1.00 96.25 84 LEU A CA 1
ATOM 641 C C . LEU A 1 84 ? 8.176 -23.762 -11.397 1.00 96.25 84 LEU A C 1
ATOM 643 O O . LEU A 1 84 ? 9.304 -24.125 -11.066 1.00 96.25 84 LEU A O 1
ATOM 647 N N . GLN A 1 85 ? 7.352 -23.115 -10.574 1.00 95.62 85 GLN A N 1
ATOM 648 C CA . GLN A 1 85 ? 7.644 -22.827 -9.167 1.00 95.62 85 GLN A CA 1
ATOM 649 C C . GLN A 1 85 ? 6.951 -23.832 -8.241 1.00 95.62 85 GLN A C 1
ATOM 651 O O . GLN A 1 85 ? 7.547 -24.311 -7.279 1.00 95.62 85 GLN A O 1
ATOM 656 N N . PHE A 1 86 ? 5.685 -24.141 -8.517 1.00 90.25 86 PHE A N 1
ATOM 657 C CA . PHE A 1 86 ? 4.856 -25.004 -7.682 1.00 90.25 86 PHE A CA 1
ATOM 658 C C . PHE A 1 86 ? 3.818 -25.725 -8.540 1.00 90.25 86 PHE A C 1
ATOM 660 O O . PHE A 1 86 ? 3.299 -25.137 -9.483 1.00 90.25 86 PHE A O 1
ATOM 667 N N . SER A 1 87 ? 3.500 -26.975 -8.205 1.00 94.56 87 SER A N 1
ATOM 668 C CA . SER A 1 87 ? 2.454 -27.757 -8.869 1.00 94.56 87 SER A CA 1
ATOM 669 C C . SER A 1 87 ? 1.742 -28.636 -7.849 1.00 94.56 87 SER A C 1
ATOM 671 O O . SER A 1 87 ? 2.394 -29.380 -7.118 1.00 94.56 87 SER A O 1
ATOM 673 N N . ASN A 1 88 ? 0.415 -28.574 -7.822 1.00 87.44 88 ASN A N 1
ATOM 674 C CA . ASN A 1 88 ? -0.441 -29.431 -7.017 1.00 87.44 88 ASN A CA 1
ATOM 675 C C . ASN A 1 88 ? -1.776 -29.682 -7.729 1.00 87.44 88 ASN A C 1
ATOM 677 O O . ASN A 1 88 ? -2.576 -28.760 -7.885 1.00 87.44 88 ASN A O 1
ATOM 681 N N . ASP A 1 89 ? -2.014 -30.937 -8.110 1.00 92.38 89 ASP A N 1
ATOM 682 C CA . ASP A 1 89 ? -3.192 -31.385 -8.861 1.00 92.38 89 ASP A CA 1
ATOM 683 C C . ASP A 1 89 ? -3.442 -30.520 -10.113 1.00 92.38 89 ASP A C 1
ATOM 685 O O . ASP A 1 89 ? -2.644 -30.564 -11.050 1.00 92.38 89 ASP A O 1
ATOM 689 N N . ILE A 1 90 ? -4.485 -29.685 -10.110 1.00 90.25 90 ILE A N 1
ATOM 690 C CA . ILE A 1 90 ? -4.827 -28.769 -11.211 1.00 90.25 90 ILE A CA 1
ATOM 691 C C . ILE A 1 90 ? -4.230 -27.356 -11.068 1.00 90.25 90 ILE A C 1
ATOM 693 O O . ILE A 1 90 ? -4.425 -26.516 -11.945 1.00 90.25 90 ILE A O 1
ATOM 697 N N . TYR A 1 91 ? -3.524 -27.066 -9.972 1.00 86.56 91 TYR A N 1
ATOM 698 C CA . TYR A 1 91 ? -2.933 -25.756 -9.694 1.00 86.56 91 TYR A CA 1
ATOM 699 C C . TYR A 1 91 ? -1.428 -25.769 -9.940 1.00 86.56 91 TYR A C 1
ATOM 701 O O . TYR A 1 91 ? -0.689 -26.526 -9.316 1.00 86.56 91 TYR A O 1
ATOM 709 N N . SER A 1 92 ? -0.949 -24.869 -10.789 1.00 93.38 92 SER A N 1
ATOM 710 C CA . SER A 1 92 ? 0.476 -24.717 -11.079 1.00 93.38 92 SER A CA 1
ATOM 711 C C . SER A 1 92 ? 0.856 -23.243 -11.151 1.00 93.38 92 SER A C 1
ATOM 713 O O . SER A 1 92 ? 0.206 -22.468 -11.852 1.00 93.38 92 SER A O 1
ATOM 715 N N . THR A 1 93 ? 1.922 -22.869 -10.449 1.00 91.62 93 THR A N 1
ATOM 716 C CA . THR A 1 93 ? 2.480 -21.512 -10.425 1.00 91.62 93 THR A CA 1
ATOM 717 C C . THR A 1 93 ? 3.807 -21.508 -11.169 1.00 91.62 93 THR A C 1
ATOM 719 O O . THR A 1 93 ? 4.660 -22.364 -10.922 1.00 91.62 93 THR A O 1
ATOM 722 N N . TYR A 1 94 ? 4.004 -20.527 -12.047 1.00 95.69 94 TYR A N 1
ATOM 723 C CA . TYR A 1 94 ? 5.209 -20.380 -12.860 1.00 95.69 94 TYR A CA 1
ATOM 724 C C . TYR A 1 94 ? 5.817 -18.990 -12.685 1.00 95.69 94 TYR A C 1
ATOM 726 O O . TYR A 1 94 ? 5.097 -18.003 -12.530 1.00 95.69 94 TYR A O 1
ATOM 734 N N . TYR A 1 95 ? 7.138 -18.903 -12.803 1.00 95.31 95 TYR A N 1
ATOM 735 C CA . TYR A 1 95 ? 7.793 -17.672 -13.216 1.00 95.31 95 TYR A CA 1
ATOM 736 C C . TYR A 1 95 ? 7.646 -17.536 -14.731 1.00 95.31 95 TYR A C 1
ATOM 738 O O . TYR A 1 95 ? 8.067 -18.419 -15.478 1.00 95.31 95 TYR A O 1
ATOM 746 N N . LEU A 1 96 ? 7.019 -16.446 -15.163 1.00 94.38 96 LEU A N 1
ATOM 747 C CA . LEU A 1 96 ? 6.859 -16.078 -16.565 1.00 94.38 96 LEU A CA 1
ATOM 748 C C . LEU A 1 96 ? 7.884 -15.001 -16.915 1.00 94.38 96 LEU A C 1
ATOM 750 O O . LEU A 1 96 ? 7.993 -14.005 -16.198 1.00 94.38 96 LEU A O 1
ATOM 754 N N . PHE A 1 97 ? 8.587 -15.183 -18.031 1.00 93.62 97 PHE A N 1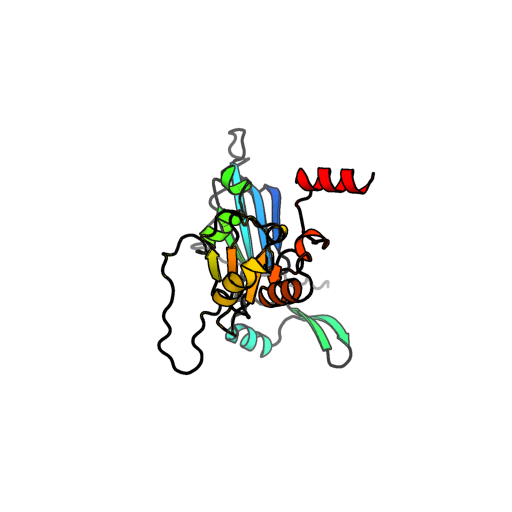
ATOM 755 C CA . PHE A 1 97 ? 9.536 -14.210 -18.570 1.00 93.62 97 PHE A CA 1
ATOM 756 C C . PHE A 1 97 ? 8.939 -13.578 -19.835 1.00 93.62 97 PHE A C 1
ATOM 758 O O . PHE A 1 97 ? 9.144 -14.084 -20.941 1.00 93.62 97 PHE A O 1
ATOM 765 N N . PRO A 1 98 ? 8.114 -12.522 -19.695 1.00 91.25 98 PRO A N 1
ATOM 766 C CA . PRO A 1 98 ? 7.452 -11.913 -20.836 1.00 91.25 98 PRO A CA 1
ATOM 767 C C . PRO A 1 98 ? 8.453 -11.130 -21.702 1.00 91.25 98 PRO A C 1
ATOM 769 O O . PRO A 1 98 ? 9.528 -10.740 -21.238 1.00 91.25 98 PRO A O 1
ATOM 772 N N . PRO A 1 99 ? 8.104 -10.849 -22.967 1.00 89.94 99 PRO A N 1
ATOM 773 C CA . PRO A 1 99 ? 8.911 -9.979 -23.808 1.00 89.94 99 PRO A CA 1
ATOM 774 C C . PRO A 1 99 ? 8.948 -8.547 -23.241 1.00 89.94 99 PRO A C 1
ATOM 776 O O . PRO A 1 99 ? 8.128 -8.152 -22.406 1.00 89.94 99 PRO A O 1
ATOM 779 N N . TRP A 1 100 ? 9.914 -7.746 -23.695 1.00 86.06 100 TRP A N 1
ATOM 780 C CA . TRP A 1 100 ? 10.197 -6.427 -23.115 1.00 86.06 100 TRP A CA 1
ATOM 781 C C . TRP A 1 100 ? 9.016 -5.446 -23.189 1.00 86.06 100 TRP A C 1
ATOM 783 O O . TRP A 1 100 ? 8.906 -4.585 -22.325 1.00 86.06 100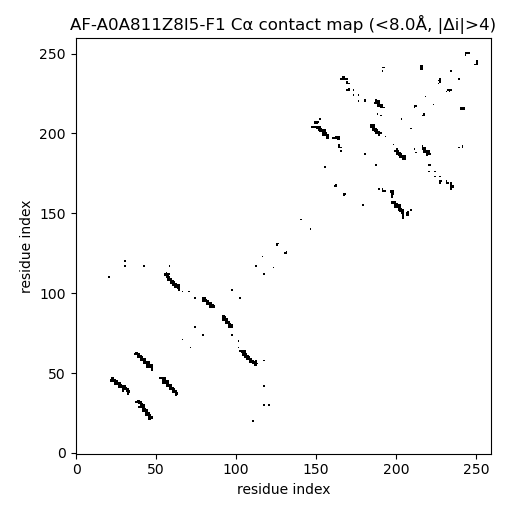 TRP A O 1
ATOM 793 N N . GLN A 1 101 ? 8.118 -5.603 -24.167 1.00 85.25 101 GLN A N 1
ATOM 794 C CA . GLN A 1 101 ? 6.915 -4.779 -24.337 1.00 85.25 101 GLN A CA 1
ATOM 795 C C . GLN A 1 101 ? 5.920 -4.910 -23.175 1.00 85.25 101 GLN A C 1
ATOM 797 O O . GLN A 1 101 ? 5.153 -3.990 -22.936 1.00 85.25 101 GLN A O 1
ATOM 802 N N . LEU A 1 102 ? 5.942 -6.044 -22.468 1.00 86.25 102 LEU A N 1
ATOM 803 C CA . LEU A 1 102 ? 5.102 -6.343 -21.300 1.00 86.25 102 LEU A CA 1
ATOM 804 C C . LEU A 1 102 ? 5.871 -6.209 -19.975 1.00 86.25 102 LEU A C 1
ATOM 806 O O . LEU A 1 102 ? 5.349 -6.534 -18.911 1.00 86.25 102 LEU A O 1
ATOM 810 N N . SER A 1 103 ? 7.142 -5.810 -20.048 1.00 88.94 103 SER A N 1
ATOM 811 C CA . SER A 1 103 ? 8.045 -5.693 -18.900 1.00 88.94 103 SER A CA 1
ATOM 812 C C . SER A 1 103 ? 8.368 -4.237 -18.571 1.00 88.94 103 SER A C 1
ATOM 814 O O . SER A 1 103 ? 9.378 -3.971 -17.913 1.00 88.94 103 SER A O 1
ATOM 816 N N . ASP A 1 104 ? 7.567 -3.293 -19.064 1.00 89.94 104 ASP A N 1
ATOM 817 C CA . ASP A 1 104 ? 7.788 -1.881 -18.815 1.00 89.94 104 ASP A CA 1
ATOM 818 C C . ASP A 1 104 ? 7.580 -1.542 -17.331 1.00 89.94 104 ASP A C 1
ATOM 820 O O . ASP A 1 104 ? 6.821 -2.164 -16.584 1.00 89.94 104 ASP A O 1
ATOM 824 N N . VAL A 1 105 ? 8.360 -0.571 -16.869 1.00 92.75 105 VAL A N 1
ATOM 825 C CA . VAL A 1 105 ? 8.294 -0.054 -15.507 1.00 92.75 105 VAL A CA 1
ATOM 826 C C . VAL A 1 105 ? 8.134 1.440 -15.641 1.00 92.75 105 VAL A C 1
ATOM 828 O O . VAL A 1 105 ? 8.974 2.113 -16.240 1.00 92.75 105 VAL A O 1
ATOM 831 N N . LYS A 1 106 ? 7.054 1.964 -15.075 1.00 90.25 106 LYS A N 1
ATOM 832 C CA . LYS A 1 106 ? 6.830 3.398 -15.026 1.00 90.25 106 LYS A CA 1
ATOM 833 C C . LYS A 1 106 ? 7.844 3.996 -14.058 1.00 90.25 106 LYS A C 1
ATOM 835 O O . LYS A 1 106 ? 7.832 3.685 -12.867 1.00 90.25 106 LYS A O 1
ATOM 840 N N . ALA A 1 107 ? 8.717 4.845 -14.585 1.00 92.38 107 ALA A N 1
ATOM 841 C CA . ALA A 1 107 ? 9.686 5.596 -13.807 1.00 92.38 107 ALA A CA 1
ATOM 842 C C . ALA A 1 107 ? 9.213 7.045 -13.658 1.00 92.38 107 ALA A C 1
ATOM 844 O O . ALA A 1 107 ? 8.800 7.683 -14.623 1.00 92.38 107 ALA A O 1
ATOM 845 N N . THR A 1 108 ? 9.259 7.578 -12.442 1.00 90.06 108 THR A N 1
ATOM 846 C CA . THR A 1 108 ? 9.048 9.004 -12.175 1.00 90.06 108 THR A CA 1
ATOM 847 C C . THR A 1 108 ? 10.247 9.545 -11.424 1.00 90.06 108 THR A C 1
ATOM 849 O O . THR A 1 108 ? 10.682 8.961 -10.433 1.00 90.06 108 THR A O 1
ATOM 852 N N . VAL A 1 109 ? 10.778 10.662 -11.908 1.00 91.75 109 VAL A N 1
ATOM 853 C CA . VAL A 1 109 ? 11.998 11.272 -11.391 1.00 91.75 109 VAL A CA 1
ATOM 854 C C . VAL A 1 109 ? 11.662 12.638 -10.813 1.00 91.75 109 VAL A C 1
ATOM 856 O O . VAL A 1 109 ? 11.058 13.469 -11.488 1.00 91.75 109 VAL A O 1
ATOM 859 N N . VAL A 1 110 ? 12.063 12.872 -9.565 1.00 89.88 110 VAL A N 1
ATOM 860 C CA . VAL A 1 110 ? 12.023 14.190 -8.926 1.00 89.88 110 VAL A CA 1
ATOM 861 C C . VAL A 1 110 ? 13.458 14.642 -8.725 1.00 89.88 110 VAL A C 1
ATOM 863 O O . VAL A 1 110 ? 14.183 14.073 -7.909 1.00 89.88 110 VAL A O 1
ATOM 866 N N . TYR A 1 111 ? 13.856 15.658 -9.482 1.00 91.50 111 TYR A N 1
ATOM 867 C CA . TYR A 1 111 ? 15.202 16.206 -9.450 1.00 91.50 111 TYR A CA 1
ATOM 868 C C . TYR A 1 111 ? 15.187 17.707 -9.813 1.00 91.50 111 TYR A C 1
ATOM 870 O O . TYR A 1 111 ? 14.536 18.067 -10.799 1.00 91.50 111 TYR A O 1
ATOM 878 N N . PRO A 1 112 ? 15.883 18.575 -9.050 1.00 92.00 112 PRO A N 1
ATOM 879 C CA . PRO A 1 112 ? 16.502 18.282 -7.754 1.00 92.00 112 PRO A CA 1
ATOM 880 C C . PRO A 1 112 ? 15.437 18.024 -6.673 1.00 92.00 112 PRO A C 1
ATOM 882 O O . PRO A 1 112 ? 14.405 18.701 -6.598 1.00 92.00 112 PRO A O 1
ATOM 885 N N . ALA A 1 113 ? 15.659 17.013 -5.834 1.00 89.06 113 ALA A N 1
ATOM 886 C CA . ALA A 1 113 ? 14.790 16.732 -4.702 1.00 89.06 113 ALA A CA 1
ATOM 887 C C . ALA A 1 113 ? 15.102 17.697 -3.550 1.00 89.06 113 ALA A C 1
ATOM 889 O O . ALA A 1 113 ? 16.251 17.991 -3.251 1.00 89.06 113 ALA A O 1
ATOM 890 N N . THR A 1 114 ? 14.059 18.212 -2.901 1.00 88.31 114 THR A N 1
ATOM 891 C CA . THR A 1 114 ? 14.200 19.088 -1.736 1.00 88.31 114 THR A CA 1
ATOM 892 C C . THR A 1 114 ? 13.930 18.290 -0.470 1.00 88.31 114 THR A C 1
ATOM 894 O O . THR A 1 114 ? 13.224 17.281 -0.510 1.00 88.31 114 THR A O 1
ATOM 897 N N . GLU A 1 115 ? 14.369 18.801 0.679 1.00 85.81 115 GLU A N 1
ATOM 898 C CA . GLU A 1 115 ? 14.068 18.208 1.988 1.00 85.81 115 GLU A CA 1
ATOM 899 C C . GLU A 1 115 ? 12.556 17.983 2.203 1.00 85.81 115 GLU A C 1
ATOM 901 O O . GLU A 1 115 ? 12.132 16.976 2.766 1.00 85.81 115 GLU A O 1
ATOM 906 N N . LYS A 1 116 ? 11.700 18.865 1.663 1.00 79.44 116 LYS A N 1
ATOM 907 C CA . LYS A 1 116 ? 10.237 18.692 1.717 1.00 79.44 116 LYS A CA 1
ATOM 908 C C . LYS A 1 116 ? 9.760 17.455 0.950 1.00 79.44 116 LYS A C 1
ATOM 910 O O . LYS A 1 116 ? 8.835 16.784 1.407 1.00 79.44 116 LYS A O 1
ATOM 915 N N . HIS A 1 117 ? 10.378 17.150 -0.193 1.00 82.62 117 HIS A N 1
ATOM 916 C CA . HIS A 1 117 ? 10.072 15.941 -0.962 1.00 82.62 117 HIS A CA 1
ATOM 917 C C . HIS A 1 117 ? 10.470 14.677 -0.187 1.00 82.62 117 HIS A C 1
ATOM 919 O O . HIS A 1 117 ? 9.726 13.698 -0.206 1.00 82.62 117 HIS A O 1
ATOM 925 N N . LEU A 1 118 ? 11.597 14.720 0.533 1.00 84.31 118 LEU A N 1
ATOM 926 C CA . LEU A 1 118 ? 12.092 13.607 1.349 1.00 84.31 118 LEU A CA 1
ATOM 927 C C . LEU A 1 118 ? 11.227 13.370 2.598 1.00 84.31 118 LEU A C 1
ATOM 929 O O . LEU A 1 118 ? 10.959 12.222 2.956 1.00 84.31 118 LEU A O 1
ATOM 933 N N . GLN A 1 119 ? 10.746 14.440 3.238 1.00 79.75 119 GLN A N 1
ATOM 934 C CA . GLN A 1 119 ? 9.932 14.353 4.455 1.00 79.75 119 GLN A CA 1
ATOM 935 C C . GLN A 1 119 ? 8.475 13.947 4.192 1.00 79.75 119 GLN A C 1
ATOM 937 O O . GLN A 1 119 ? 7.884 13.250 5.020 1.00 79.75 119 GLN A O 1
ATOM 942 N N . ASN A 1 120 ? 7.878 14.354 3.061 1.00 75.94 120 ASN A N 1
ATOM 943 C CA . ASN A 1 120 ? 6.461 14.106 2.766 1.00 75.94 120 ASN A CA 1
ATOM 944 C C . ASN A 1 120 ? 6.226 13.458 1.394 1.00 75.94 120 ASN A C 1
ATOM 946 O O . ASN A 1 120 ? 5.628 14.023 0.478 1.00 75.94 120 ASN A O 1
ATOM 950 N N . ILE A 1 121 ? 6.642 12.203 1.278 1.00 71.75 121 ILE A N 1
ATOM 951 C CA . ILE A 1 121 ? 6.496 11.411 0.048 1.00 71.75 121 ILE A CA 1
ATOM 952 C C . ILE A 1 121 ? 5.035 11.093 -0.260 1.00 71.75 121 ILE A C 1
ATOM 954 O O . ILE A 1 121 ? 4.668 10.915 -1.419 1.00 71.75 121 ILE A O 1
ATOM 958 N N . GLN A 1 122 ? 4.178 11.051 0.763 1.00 62.50 122 GLN A N 1
ATOM 959 C CA . GLN A 1 122 ? 2.743 10.867 0.574 1.00 62.50 122 GLN A CA 1
ATOM 960 C C . GLN A 1 122 ? 2.136 12.039 -0.213 1.00 62.50 122 GLN A C 1
ATOM 962 O O . GLN A 1 122 ? 1.342 11.811 -1.119 1.00 62.50 122 GLN A O 1
ATOM 967 N N . TRP A 1 123 ? 2.562 13.276 0.061 1.00 65.44 123 TRP A N 1
ATOM 968 C CA . TRP A 1 123 ? 2.171 14.453 -0.720 1.00 65.44 123 TRP A CA 1
ATOM 969 C C . TRP A 1 123 ? 2.698 14.403 -2.159 1.00 65.44 123 TRP A C 1
ATOM 971 O O . TRP A 1 123 ? 1.932 14.643 -3.092 1.00 65.44 123 TRP A O 1
ATOM 981 N N . VAL A 1 124 ? 3.962 14.000 -2.354 1.00 60.09 124 VAL A N 1
ATOM 982 C CA . VAL A 1 124 ? 4.547 13.800 -3.695 1.00 60.09 124 VAL A CA 1
ATOM 983 C C . VAL A 1 124 ? 3.728 12.781 -4.494 1.00 60.09 124 VAL A C 1
ATOM 985 O O . VAL A 1 124 ? 3.344 13.047 -5.631 1.00 60.09 124 VAL A O 1
ATOM 988 N N . PHE A 1 125 ? 3.377 11.645 -3.886 1.00 63.47 125 PHE A N 1
ATOM 989 C CA . PHE A 1 125 ? 2.529 10.632 -4.515 1.00 63.47 125 PHE A CA 1
ATOM 990 C C . PHE A 1 125 ? 1.146 11.177 -4.892 1.00 63.47 125 PHE A C 1
ATOM 992 O O . PHE A 1 125 ? 0.682 10.932 -6.008 1.00 63.47 125 PHE A O 1
ATOM 999 N N . SER A 1 126 ? 0.510 11.935 -3.993 1.00 59.62 126 SER A N 1
ATOM 1000 C CA . SER A 1 126 ? -0.803 12.542 -4.232 1.00 59.62 126 SER A CA 1
ATOM 1001 C C . SER A 1 126 ? -0.792 13.541 -5.388 1.00 59.62 126 SER A C 1
ATOM 1003 O O . SER A 1 126 ? -1.747 13.576 -6.159 1.00 59.62 126 SER A O 1
ATOM 1005 N N . ILE A 1 127 ? 0.286 14.310 -5.562 1.00 57.00 127 ILE A N 1
ATOM 1006 C CA . ILE A 1 127 ? 0.436 15.219 -6.708 1.00 57.00 127 ILE A CA 1
ATOM 1007 C C . ILE A 1 127 ? 0.629 14.436 -8.004 1.00 57.00 127 ILE A C 1
ATOM 1009 O O . ILE A 1 127 ? -0.076 14.676 -8.983 1.00 57.00 127 ILE A O 1
ATOM 1013 N N . LEU A 1 128 ? 1.545 13.465 -8.006 1.00 52.59 128 LEU A N 1
ATOM 1014 C CA . LEU A 1 128 ? 1.885 12.693 -9.204 1.00 52.59 128 LEU A CA 1
ATOM 1015 C C . LEU A 1 128 ? 0.710 11.858 -9.729 1.00 52.59 128 LEU A C 1
ATOM 1017 O O . LEU A 1 128 ? 0.587 11.658 -10.935 1.00 52.59 128 LEU A O 1
ATOM 1021 N N . HIS A 1 129 ? -0.180 11.411 -8.840 1.00 54.41 129 HIS A N 1
ATOM 1022 C CA . HIS A 1 129 ? -1.385 10.657 -9.197 1.00 54.41 129 HIS A CA 1
ATOM 1023 C C . HIS A 1 129 ? -2.632 11.535 -9.341 1.00 54.41 129 HIS A C 1
ATOM 1025 O O . HIS A 1 129 ? -3.738 11.002 -9.397 1.00 54.41 129 HIS A O 1
ATOM 1031 N N . LYS A 1 130 ? -2.478 12.868 -9.389 1.00 48.53 130 LYS A N 1
ATOM 1032 C CA . LYS A 1 130 ? -3.587 13.837 -9.475 1.00 48.53 130 LYS A CA 1
ATOM 1033 C C . LYS A 1 130 ? -4.658 13.658 -8.384 1.00 48.53 130 LYS A C 1
ATOM 1035 O O . LYS A 1 130 ? -5.811 14.029 -8.574 1.00 48.53 130 LYS A O 1
ATOM 1040 N N . LYS A 1 131 ? -4.279 13.101 -7.229 1.00 46.38 131 LYS A N 1
ATOM 1041 C CA . LYS A 1 131 ? -5.149 12.900 -6.058 1.00 46.38 131 LYS A CA 1
ATOM 1042 C C . LYS A 1 131 ? -5.216 14.130 -5.146 1.00 46.38 131 LYS A C 1
ATOM 1044 O O . LYS A 1 131 ? -6.011 14.145 -4.214 1.00 46.38 131 LYS A O 1
ATOM 1049 N N . ALA A 1 132 ? -4.415 15.163 -5.406 1.00 39.12 13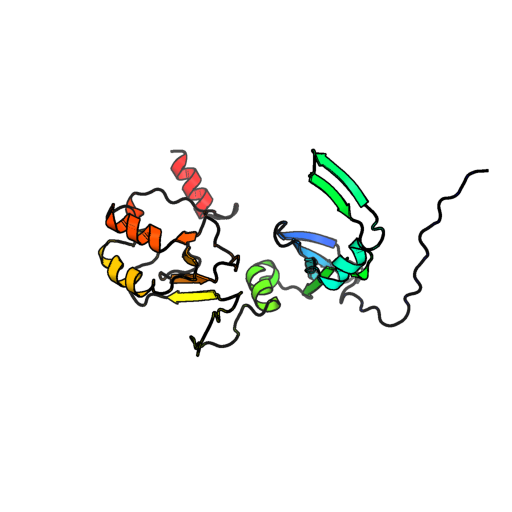2 ALA A N 1
ATOM 1050 C CA . ALA A 1 132 ? -4.516 16.458 -4.739 1.00 39.12 132 ALA A CA 1
ATOM 1051 C C . ALA A 1 132 ? -5.051 17.534 -5.704 1.00 39.12 132 ALA A C 1
ATOM 1053 O O . ALA A 1 132 ? -4.510 17.720 -6.790 1.00 39.12 132 ALA A O 1
ATOM 1054 N N . GLU A 1 133 ? -6.102 18.237 -5.266 1.00 41.06 133 GLU A N 1
ATOM 1055 C CA . GLU A 1 133 ? -6.641 19.490 -5.833 1.00 41.06 133 GLU A CA 1
ATOM 1056 C C . GLU A 1 133 ? -7.267 19.462 -7.249 1.00 41.06 133 GLU A C 1
ATOM 1058 O O . GLU A 1 133 ? -7.259 20.468 -7.954 1.00 41.06 133 GLU A O 1
ATOM 1063 N N . ALA A 1 134 ? -7.937 18.377 -7.654 1.00 37.12 134 ALA A N 1
ATOM 1064 C CA . ALA A 1 134 ? -8.875 18.419 -8.786 1.00 37.12 134 ALA A CA 1
ATOM 1065 C C . ALA A 1 134 ? -10.273 18.901 -8.326 1.00 37.12 134 ALA A C 1
ATOM 1067 O O . ALA A 1 134 ? -11.151 18.102 -8.037 1.00 37.12 134 ALA A O 1
ATOM 1068 N N . ASN A 1 135 ? -10.429 20.221 -8.183 1.00 39.81 135 ASN A N 1
ATOM 1069 C CA . ASN A 1 135 ? -11.675 21.013 -8.124 1.00 39.81 135 ASN A CA 1
ATOM 1070 C C . ASN A 1 135 ? -12.959 20.386 -7.512 1.00 39.81 135 ASN A C 1
ATOM 1072 O O . ASN A 1 135 ? -13.668 19.592 -8.118 1.00 39.81 135 ASN A O 1
ATOM 1076 N N . ARG A 1 136 ? -13.299 20.905 -6.322 1.00 48.06 136 ARG A N 1
ATOM 1077 C CA . ARG A 1 136 ? -14.523 20.734 -5.513 1.00 48.06 136 ARG A CA 1
ATOM 1078 C C . ARG A 1 136 ? -15.858 20.906 -6.275 1.00 48.06 136 ARG A C 1
ATOM 1080 O O . ARG A 1 136 ? -16.081 21.984 -6.817 1.00 48.06 136 ARG A O 1
ATOM 1087 N N . ILE A 1 137 ? -16.743 19.897 -6.168 1.00 39.81 137 ILE A N 1
ATOM 1088 C CA . ILE A 1 137 ? -18.231 19.850 -5.963 1.00 39.81 137 ILE A CA 1
ATOM 1089 C C . ILE A 1 137 ? -18.659 18.399 -6.332 1.00 39.81 137 ILE A C 1
ATOM 1091 O O . ILE A 1 137 ? -18.352 17.958 -7.430 1.00 39.81 137 ILE A O 1
ATOM 1095 N N . ILE A 1 138 ? -19.056 17.500 -5.413 1.00 54.03 138 ILE A N 1
ATOM 1096 C CA . ILE A 1 138 ? -20.344 17.286 -4.695 1.00 54.03 138 ILE A CA 1
ATOM 1097 C C . ILE A 1 138 ? -21.536 16.933 -5.637 1.00 54.03 138 ILE A C 1
ATOM 1099 O O . ILE A 1 138 ? -22.481 17.700 -5.737 1.00 54.03 138 ILE A O 1
ATOM 1103 N N . PHE A 1 139 ? -21.430 15.743 -6.269 1.00 38.56 139 PHE A N 1
ATOM 1104 C CA . PHE A 1 139 ? -22.441 14.846 -6.902 1.00 38.56 139 PHE A CA 1
ATOM 1105 C C . PHE A 1 139 ? -23.284 15.312 -8.117 1.00 38.56 139 PHE A C 1
ATOM 1107 O O . PHE A 1 139 ? -23.870 16.382 -8.067 1.00 38.56 139 PHE A O 1
ATOM 1114 N N . GLU A 1 140 ? -23.460 14.430 -9.128 1.00 34.16 140 GLU A N 1
ATOM 1115 C CA . GLU A 1 140 ? -24.761 14.176 -9.805 1.00 34.16 140 GLU A CA 1
ATOM 1116 C C . GLU A 1 140 ? -24.770 12.845 -10.607 1.00 34.16 140 GLU A C 1
ATOM 1118 O O . GLU A 1 140 ? -23.869 12.590 -11.405 1.00 34.16 140 GLU A O 1
ATOM 1123 N N . ASN A 1 141 ? -25.805 12.013 -10.417 1.00 39.06 141 ASN A N 1
ATOM 1124 C CA . ASN A 1 141 ? -26.126 10.808 -11.204 1.00 39.06 141 ASN A CA 1
ATOM 1125 C C . ASN A 1 141 ? -27.533 10.975 -11.820 1.00 39.06 141 ASN A C 1
ATOM 1127 O O . ASN A 1 141 ? -28.476 11.147 -11.046 1.00 39.06 141 ASN A O 1
ATOM 1131 N N . PRO A 1 142 ? -27.711 10.902 -13.158 1.00 36.91 142 PRO A N 1
ATOM 1132 C CA . PRO A 1 142 ? -29.034 10.950 -13.772 1.00 36.91 142 PRO A CA 1
ATOM 1133 C C . PRO A 1 142 ? -29.486 9.624 -14.435 1.00 36.91 142 PRO A C 1
ATOM 1135 O O . PRO A 1 142 ? -30.225 9.691 -15.413 1.00 36.91 142 PRO A O 1
ATOM 1138 N N . ASP A 1 143 ? -29.100 8.456 -13.885 1.00 32.97 143 ASP A N 1
ATOM 1139 C CA . ASP A 1 143 ? -29.737 7.119 -14.062 1.00 32.97 143 ASP A CA 1
ATOM 1140 C C . ASP A 1 143 ? -29.671 6.508 -15.511 1.00 32.97 143 ASP A C 1
ATOM 1142 O O . ASP A 1 143 ? -29.359 7.236 -16.454 1.00 32.97 143 ASP A O 1
ATOM 1146 N N . PRO A 1 144 ? -29.930 5.194 -15.784 1.00 37.81 144 PRO A N 1
ATOM 1147 C CA . PRO A 1 144 ? -30.718 4.277 -14.966 1.00 37.81 144 PRO A CA 1
ATOM 1148 C C . PRO A 1 144 ? -30.279 2.805 -14.852 1.00 37.81 144 PRO A C 1
ATOM 1150 O O . PRO A 1 144 ? -31.118 1.912 -14.965 1.00 37.81 144 PRO A O 1
ATOM 1153 N N . SER A 1 145 ? -28.991 2.496 -14.629 1.00 32.94 145 SER A N 1
ATOM 1154 C CA . SER A 1 145 ? -28.656 1.100 -14.255 1.00 32.94 145 SER A CA 1
ATOM 1155 C C . SER A 1 145 ? -27.507 0.826 -13.277 1.00 32.94 145 SER A C 1
ATOM 1157 O O . SER A 1 145 ? -27.660 -0.173 -12.599 1.00 32.94 145 SER A O 1
ATOM 1159 N N . ASP A 1 146 ? -26.424 1.617 -13.158 1.00 35.47 146 ASP A N 1
ATOM 1160 C CA . ASP A 1 146 ? -25.412 1.482 -12.064 1.00 35.47 146 ASP A CA 1
ATOM 1161 C C . ASP A 1 146 ? -24.201 2.424 -12.279 1.00 35.47 146 ASP A C 1
ATOM 1163 O O . ASP A 1 146 ? -23.081 2.015 -12.587 1.00 35.47 146 ASP A O 1
ATOM 1167 N N . GLY A 1 147 ? -24.406 3.739 -12.203 1.00 35.28 147 GLY A N 1
ATOM 1168 C CA . GLY A 1 147 ? -23.316 4.704 -12.387 1.00 35.28 147 GLY A CA 1
ATOM 1169 C C . GLY A 1 147 ? -22.585 5.033 -11.083 1.00 35.28 147 GLY A C 1
ATOM 1170 O O . GLY A 1 147 ? -22.951 6.012 -10.441 1.00 35.28 147 GLY A O 1
ATOM 1171 N N . PHE A 1 148 ? -21.522 4.303 -10.726 1.00 41.66 148 PHE A N 1
ATOM 1172 C CA . PHE A 1 148 ? -20.563 4.735 -9.695 1.00 41.66 148 PHE A CA 1
ATOM 1173 C C . PHE A 1 148 ? -19.151 4.874 -10.281 1.00 41.66 148 PHE A C 1
ATOM 1175 O O . PHE A 1 148 ? -18.714 4.083 -11.112 1.00 41.66 148 PHE A O 1
ATOM 1182 N N . LEU A 1 149 ? -18.428 5.921 -9.872 1.00 46.78 149 LEU A N 1
ATOM 1183 C CA . LEU A 1 149 ? -17.006 6.083 -10.183 1.00 46.78 149 LEU A CA 1
ATOM 1184 C C . LEU A 1 149 ? -16.215 5.023 -9.395 1.00 46.78 149 LEU A C 1
ATOM 1186 O O . LEU A 1 149 ? -16.192 5.094 -8.169 1.00 46.78 149 LEU A O 1
ATOM 1190 N N . ASN A 1 150 ? -15.531 4.099 -10.081 1.00 42.31 150 ASN A N 1
ATOM 1191 C CA . ASN A 1 150 ? -14.726 3.017 -9.469 1.00 42.31 150 ASN A CA 1
ATOM 1192 C C . ASN A 1 150 ? -13.622 3.509 -8.500 1.00 42.31 150 ASN A C 1
ATOM 1194 O O . ASN A 1 150 ? -13.077 2.733 -7.728 1.00 42.31 150 ASN A O 1
ATOM 1198 N N . ASP A 1 151 ? -13.291 4.806 -8.519 1.00 52.3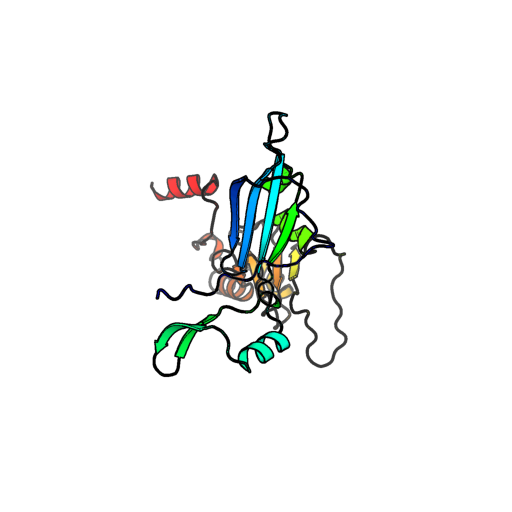1 151 ASP A N 1
ATOM 1199 C CA . ASP A 1 151 ? -12.294 5.438 -7.640 1.00 52.31 151 ASP A CA 1
ATOM 1200 C C . ASP A 1 151 ? -12.903 6.546 -6.752 1.00 52.31 151 ASP A C 1
ATOM 1202 O O . ASP A 1 151 ? -12.229 7.522 -6.402 1.00 52.31 151 ASP A O 1
ATOM 1206 N N . LEU A 1 152 ? -14.197 6.459 -6.414 1.00 62.69 152 LEU A N 1
ATOM 1207 C CA . LEU A 1 152 ? -14.845 7.462 -5.564 1.00 62.69 152 LEU A CA 1
ATOM 1208 C C . LEU A 1 152 ? -14.162 7.527 -4.189 1.00 62.69 152 LEU A C 1
ATOM 1210 O O . LEU A 1 152 ? -14.041 6.519 -3.494 1.00 62.69 152 LEU A O 1
ATOM 1214 N N . TYR A 1 153 ? -13.758 8.733 -3.787 1.00 70.38 153 TYR A N 1
ATOM 1215 C CA . TYR A 1 153 ? -13.216 9.025 -2.463 1.00 70.38 153 TYR A CA 1
ATOM 1216 C C . TYR A 1 153 ? -13.749 10.377 -1.982 1.00 70.38 153 TYR A C 1
ATOM 1218 O O . TYR A 1 153 ? -13.360 11.432 -2.488 1.00 70.38 153 TYR A O 1
ATOM 1226 N N . LEU A 1 154 ? -14.658 10.352 -1.011 1.00 68.88 154 LEU A N 1
ATOM 1227 C CA . LEU A 1 154 ? -15.278 11.534 -0.414 1.00 68.88 154 LEU A CA 1
ATOM 1228 C C . LEU A 1 154 ? -15.000 11.557 1.093 1.00 68.88 154 LEU A C 1
ATOM 1230 O O . LEU A 1 154 ? -14.787 10.521 1.724 1.00 68.88 154 LEU A O 1
ATOM 1234 N N . ILE A 1 155 ? -15.016 12.754 1.677 1.00 68.88 155 ILE A N 1
ATOM 1235 C CA . ILE A 1 155 ? -14.893 12.950 3.123 1.00 68.88 155 ILE A CA 1
ATOM 1236 C C . ILE A 1 155 ? -16.045 13.842 3.586 1.00 68.88 155 ILE A C 1
ATOM 1238 O O . ILE A 1 155 ? -16.174 14.973 3.115 1.00 68.88 155 ILE A O 1
ATOM 1242 N N . ALA A 1 156 ? -16.851 13.361 4.532 1.00 62.59 156 ALA A N 1
ATOM 1243 C CA . ALA A 1 156 ? -17.796 14.199 5.261 1.00 62.59 156 ALA A CA 1
ATOM 1244 C C . ALA A 1 156 ? -17.127 14.722 6.531 1.00 62.59 156 ALA A C 1
ATOM 1246 O O . ALA A 1 156 ? -16.631 13.944 7.342 1.00 62.59 156 ALA A O 1
ATOM 1247 N N . ILE A 1 157 ? -17.118 16.039 6.715 1.00 60.53 157 ILE A N 1
ATOM 1248 C CA . ILE A 1 157 ? -16.557 16.682 7.906 1.00 60.53 157 ILE A CA 1
ATOM 1249 C C . ILE A 1 157 ? -17.720 17.152 8.773 1.00 60.53 157 ILE A C 1
ATOM 1251 O O . ILE A 1 157 ? -18.599 17.873 8.298 1.00 60.53 157 ILE A O 1
ATOM 1255 N N . CYS A 1 158 ? -17.734 16.751 10.044 1.00 58.09 158 CYS A N 1
ATOM 1256 C CA . CYS A 1 158 ? -18.767 17.210 10.958 1.00 58.09 158 CYS A CA 1
ATOM 1257 C C . CYS A 1 158 ? -18.516 18.669 11.372 1.00 58.09 158 CYS A C 1
ATOM 1259 O O . CYS A 1 158 ? -17.410 19.038 11.760 1.00 58.09 158 CYS A O 1
ATOM 1261 N N . HIS A 1 159 ? -19.564 19.495 11.337 1.00 47.53 159 HIS A N 1
ATOM 1262 C CA . HIS A 1 159 ? -19.521 20.880 11.822 1.00 47.53 159 HIS A CA 1
ATOM 1263 C C . HIS A 1 159 ? -19.657 21.004 13.352 1.00 47.53 159 HIS A C 1
ATOM 1265 O O . HIS A 1 159 ? -19.517 22.105 13.886 1.00 47.53 159 HIS A O 1
ATOM 1271 N N . CYS A 1 160 ? -19.941 19.908 14.065 1.00 53.50 160 CYS A N 1
ATOM 1272 C CA . CYS A 1 160 ? -20.023 19.890 15.524 1.00 53.50 160 CYS A CA 1
ATOM 1273 C C . CYS A 1 160 ? -18.650 20.208 16.133 1.00 53.50 160 CYS A C 1
ATOM 1275 O O . CYS A 1 160 ? -17.665 19.510 15.890 1.00 53.50 160 CYS A O 1
ATOM 1277 N N . GLN A 1 161 ? -18.583 21.268 16.936 1.00 53.56 161 GLN A N 1
ATOM 1278 C CA . GLN A 1 161 ? -17.388 21.587 17.708 1.00 53.56 161 GLN A CA 1
ATOM 1279 C C . GLN A 1 161 ? -17.335 20.677 18.939 1.00 53.56 161 GLN A C 1
ATOM 1281 O O . GLN A 1 161 ? -18.263 20.685 19.739 1.00 53.56 161 GLN A O 1
ATOM 1286 N N . GLY A 1 162 ? -16.250 19.911 19.096 1.00 62.38 162 GLY A N 1
ATOM 1287 C CA . GLY A 1 162 ? -15.992 19.110 20.301 1.00 62.38 162 GLY A CA 1
ATOM 1288 C C . GLY A 1 162 ? -15.673 17.635 20.058 1.00 62.38 162 GLY A C 1
ATOM 1289 O O . GLY A 1 162 ? -15.023 17.033 20.904 1.00 62.38 162 GLY A O 1
ATOM 1290 N N . ILE A 1 163 ? -16.033 17.071 18.899 1.00 69.19 163 ILE A N 1
ATOM 1291 C CA . ILE A 1 163 ? -15.743 15.663 18.582 1.00 69.19 163 ILE A CA 1
ATOM 1292 C C . ILE A 1 163 ? -14.402 15.571 17.850 1.00 69.19 163 ILE A C 1
ATOM 1294 O O . ILE A 1 163 ? -14.283 15.961 16.683 1.00 69.19 163 ILE A O 1
ATOM 1298 N N . ARG A 1 164 ? -13.369 15.074 18.535 1.00 74.88 164 ARG A N 1
ATOM 1299 C CA . ARG A 1 164 ? -12.022 14.952 17.964 1.00 74.88 164 ARG A CA 1
ATOM 1300 C C . ARG A 1 164 ? -11.862 13.596 17.285 1.00 74.88 164 ARG A C 1
ATOM 1302 O O . ARG A 1 164 ? -11.400 13.535 16.150 1.00 74.88 164 ARG A O 1
ATOM 1309 N N . SER A 1 165 ? -12.247 12.515 17.954 1.00 82.62 165 SER A N 1
ATOM 1310 C CA . SER A 1 165 ? -12.063 11.147 17.447 1.00 82.62 165 SER A CA 1
ATOM 1311 C C . SER A 1 165 ? -13.050 10.166 18.076 1.00 82.62 165 SER A C 1
ATOM 1313 O O . SER A 1 165 ? -13.930 10.582 18.826 1.00 82.62 165 SER A O 1
ATOM 1315 N N . LEU A 1 166 ? -12.892 8.873 17.772 1.00 83.62 166 LEU A N 1
ATOM 1316 C CA . LEU A 1 166 ? -13.750 7.786 18.251 1.00 83.62 166 LEU A CA 1
ATOM 1317 C C . LEU A 1 166 ? -14.079 7.848 19.758 1.00 83.62 166 LEU A C 1
ATOM 1319 O O . LEU A 1 166 ? -15.258 7.742 20.078 1.00 83.62 166 LEU A O 1
ATOM 1323 N N . PRO A 1 167 ? -13.127 8.090 20.684 1.00 86.94 167 PRO A N 1
ATOM 1324 C CA . PRO A 1 167 ? -13.422 8.129 22.123 1.00 86.94 167 PRO A CA 1
ATOM 1325 C C . PRO A 1 167 ? -14.351 9.264 22.581 1.00 86.94 167 PRO A C 1
ATOM 1327 O O . PRO A 1 167 ? -14.899 9.201 23.679 1.00 86.94 167 PRO A O 1
ATOM 1330 N N . ASP A 1 168 ? -14.535 10.308 21.765 1.00 84.31 168 ASP A N 1
ATOM 1331 C CA . ASP A 1 168 ? -15.479 11.391 22.068 1.00 84.31 168 ASP A CA 1
ATOM 1332 C C . ASP A 1 168 ? -16.922 11.042 21.605 1.00 84.31 168 ASP A C 1
ATOM 1334 O O . ASP A 1 168 ? -17.843 11.827 21.831 1.00 84.31 168 ASP A O 1
ATOM 1338 N N . LEU A 1 169 ? -17.144 9.891 20.946 1.00 83.31 169 LEU A N 1
ATOM 1339 C CA . LEU A 1 169 ? -18.467 9.455 20.480 1.00 83.31 169 LEU A CA 1
ATOM 1340 C C . LEU A 1 169 ? -19.313 8.864 21.611 1.00 83.31 169 LEU A C 1
ATOM 1342 O O . LEU A 1 169 ? -18.830 8.143 22.474 1.00 83.31 169 LEU A O 1
ATOM 1346 N N . THR A 1 170 ? -20.611 9.144 21.561 1.00 84.56 170 THR A N 1
ATOM 1347 C CA . THR A 1 170 ? -21.624 8.772 22.562 1.00 84.56 170 THR A CA 1
ATOM 1348 C C . THR A 1 170 ? -22.960 8.560 21.843 1.00 84.56 170 THR A C 1
ATOM 1350 O O . THR A 1 170 ? -23.090 8.992 20.688 1.00 84.56 170 THR A O 1
ATOM 1353 N N . PRO A 1 171 ? -23.988 7.980 22.492 1.00 85.44 171 PRO A N 1
ATOM 1354 C CA . PRO A 1 171 ? -25.301 7.804 21.871 1.00 85.44 171 PRO A CA 1
ATOM 1355 C C . PRO A 1 171 ? -25.958 9.098 21.360 1.00 85.44 171 PRO A C 1
ATOM 1357 O O . PRO A 1 171 ? -26.743 9.053 20.414 1.00 85.44 171 PRO A O 1
ATOM 1360 N N . GLU A 1 172 ? -25.614 10.266 21.915 1.00 83.69 172 GLU A N 1
ATOM 1361 C CA . GLU A 1 172 ? -26.112 11.573 21.445 1.00 83.69 172 GLU A CA 1
ATOM 1362 C C . GLU A 1 172 ? -25.731 11.853 19.981 1.00 83.69 172 GLU A C 1
ATOM 1364 O O . GLU A 1 172 ? -26.437 12.560 19.258 1.00 83.69 172 GLU A O 1
ATOM 1369 N N . HIS A 1 173 ? -24.640 11.244 19.516 1.00 81.31 173 HIS A N 1
ATOM 1370 C CA . HIS A 1 173 ? -24.126 11.400 18.163 1.00 81.31 173 HIS A CA 1
ATOM 1371 C C . HIS A 1 173 ? -24.776 10.443 17.152 1.00 81.31 173 HIS A C 1
ATOM 1373 O O . HIS A 1 173 ? -24.589 10.625 15.950 1.00 81.31 173 HIS A O 1
ATOM 1379 N N . LEU A 1 174 ? -25.585 9.465 17.579 1.00 78.88 174 LEU A N 1
ATOM 1380 C CA . LEU A 1 174 ? -26.195 8.480 16.673 1.00 78.88 174 LEU A CA 1
ATOM 1381 C C . LEU A 1 174 ? -27.057 9.127 15.584 1.00 78.88 174 LEU A C 1
ATOM 1383 O O . LEU A 1 174 ? -27.038 8.679 14.441 1.00 78.88 174 LEU A O 1
ATOM 1387 N N . LEU A 1 175 ? -27.776 10.210 15.899 1.00 73.25 175 LEU A N 1
ATOM 1388 C CA . LEU A 1 175 ? -28.561 10.945 14.900 1.00 73.25 175 LEU A CA 1
ATOM 1389 C C . LEU A 1 175 ? -27.675 11.573 13.817 1.00 73.25 175 LEU A C 1
ATOM 1391 O O . LEU A 1 175 ? -28.029 11.549 12.641 1.00 73.25 175 LEU A O 1
ATOM 1395 N N . LEU A 1 176 ? -26.510 12.102 14.197 1.00 70.06 176 LEU A N 1
ATOM 1396 C CA . LEU A 1 176 ? -25.522 12.616 13.250 1.00 70.06 176 LEU A CA 1
ATOM 1397 C C . LEU A 1 176 ? -24.974 11.484 12.368 1.00 70.06 176 LEU A C 1
ATOM 1399 O O . LEU A 1 176 ? -24.930 11.645 11.152 1.00 70.06 176 LEU A O 1
ATOM 1403 N N . LEU A 1 177 ? -24.593 10.349 12.962 1.00 69.69 177 LEU A N 1
ATOM 1404 C CA . LEU A 1 177 ? -24.032 9.200 12.240 1.00 69.69 177 LEU A CA 1
ATOM 1405 C C . LEU A 1 177 ? -25.046 8.583 11.258 1.00 69.69 177 LEU A C 1
ATOM 1407 O O . LEU A 1 177 ? -24.711 8.322 10.105 1.00 69.69 177 LEU A O 1
ATOM 1411 N N . ARG A 1 178 ? -26.317 8.461 11.663 1.00 74.56 178 ARG A N 1
ATOM 1412 C CA . ARG A 1 178 ? -27.417 8.002 10.795 1.00 74.56 178 ARG A CA 1
ATOM 1413 C C . ARG A 1 178 ? -27.673 8.933 9.611 1.00 74.56 178 ARG A C 1
ATOM 1415 O O . ARG A 1 178 ? -28.012 8.460 8.538 1.00 74.56 178 ARG A O 1
ATOM 1422 N N . ASN A 1 179 ? -27.497 10.245 9.779 1.00 66.88 179 ASN A N 1
ATOM 1423 C CA . ASN A 1 179 ? -27.643 11.194 8.669 1.00 66.88 179 ASN A CA 1
ATOM 1424 C C . ASN A 1 179 ? -26.520 11.066 7.623 1.00 66.88 179 ASN A C 1
ATOM 1426 O O . ASN A 1 179 ? -26.703 11.489 6.483 1.00 66.88 179 ASN A O 1
ATOM 1430 N N . ILE A 1 180 ? -25.365 10.524 8.020 1.00 64.50 180 ILE A N 1
ATOM 1431 C CA . ILE A 1 180 ? -24.184 10.326 7.171 1.00 64.50 180 ILE A CA 1
ATOM 1432 C C . ILE A 1 180 ? -24.312 9.021 6.366 1.00 64.50 180 ILE A C 1
ATOM 1434 O O . ILE A 1 180 ? -23.928 8.981 5.199 1.00 64.50 180 ILE A O 1
ATOM 1438 N N . LEU A 1 181 ? -24.884 7.969 6.957 1.00 66.69 181 LEU A N 1
ATOM 1439 C CA . LEU A 1 181 ? -25.088 6.671 6.315 1.00 66.69 181 LEU A CA 1
ATOM 1440 C C . LEU A 1 181 ? -26.395 6.667 5.501 1.00 66.69 181 LEU A C 1
ATOM 1442 O O . LEU A 1 181 ? -27.476 6.529 6.071 1.00 66.69 181 LEU A O 1
ATOM 1446 N N . ARG A 1 182 ? -26.323 6.847 4.175 1.00 58.16 182 ARG A N 1
ATOM 1447 C CA . ARG A 1 182 ? -27.532 6.881 3.324 1.00 58.16 182 ARG A CA 1
ATOM 1448 C C . ARG A 1 182 ? -27.477 6.051 2.037 1.00 58.16 182 ARG A C 1
ATOM 1450 O O . ARG A 1 182 ? -28.491 5.990 1.357 1.00 58.16 182 ARG A O 1
ATOM 1457 N N . GLU A 1 183 ? -26.351 5.414 1.717 1.00 58.66 183 GLU A N 1
ATOM 1458 C CA . GLU A 1 183 ? -26.136 4.724 0.435 1.00 58.66 183 GLU A CA 1
ATOM 1459 C C . GLU A 1 183 ? -25.476 3.352 0.653 1.00 58.66 183 GLU A C 1
ATOM 1461 O O . GLU A 1 183 ? -24.473 3.254 1.362 1.00 58.66 183 GLU A O 1
ATOM 1466 N N . ASP A 1 184 ? -26.012 2.310 0.011 1.00 57.84 184 ASP A N 1
ATOM 1467 C CA . ASP A 1 184 ? -25.658 0.898 0.248 1.00 57.84 184 ASP A CA 1
ATOM 1468 C C . ASP A 1 184 ? -24.421 0.411 -0.543 1.00 57.84 184 ASP A C 1
ATOM 1470 O O . ASP A 1 184 ? -24.018 -0.747 -0.432 1.00 57.84 184 ASP A O 1
ATOM 1474 N N . CYS A 1 185 ? -23.784 1.281 -1.335 1.00 60.03 185 CYS A N 1
ATOM 1475 C CA . CYS A 1 185 ? -22.699 0.911 -2.260 1.00 60.03 185 CYS A CA 1
ATOM 1476 C C . CYS A 1 185 ? -21.324 1.503 -1.902 1.00 60.03 185 CYS A C 1
ATOM 1478 O O . CYS A 1 185 ? -20.465 1.638 -2.775 1.00 60.03 185 CYS A O 1
ATOM 1480 N N . LEU A 1 186 ? -21.094 1.875 -0.637 1.00 73.44 186 LEU A N 1
ATOM 1481 C CA . LEU A 1 186 ? -19.859 2.537 -0.203 1.00 73.44 186 LEU A CA 1
ATOM 1482 C C . LEU A 1 186 ? -19.269 1.899 1.056 1.00 73.44 186 LEU A C 1
ATOM 1484 O O . LEU A 1 186 ? -19.980 1.562 2.000 1.00 73.44 186 LEU A O 1
ATOM 1488 N N . HIS A 1 187 ? -17.941 1.828 1.114 1.00 77.62 187 HIS A N 1
ATOM 1489 C CA . HIS A 1 187 ? -17.236 1.716 2.383 1.00 77.62 187 HIS A CA 1
ATOM 1490 C C . HIS A 1 187 ? -17.358 3.054 3.114 1.00 77.62 187 HIS A C 1
ATOM 1492 O O . HIS A 1 187 ? -16.811 4.063 2.660 1.00 77.62 187 HIS A O 1
ATOM 1498 N N . VAL A 1 188 ? -18.059 3.058 4.248 1.00 86.56 188 VAL A N 1
ATOM 1499 C CA . VAL A 1 188 ? -18.224 4.240 5.101 1.00 86.56 188 VAL A CA 1
ATOM 1500 C C . VAL A 1 188 ? -17.540 3.987 6.437 1.00 86.56 188 VAL A C 1
ATOM 1502 O O . VAL A 1 188 ? -17.965 3.116 7.197 1.00 86.56 188 VAL A O 1
ATOM 1505 N N . TYR A 1 189 ? -16.458 4.711 6.716 1.00 89.12 189 TYR A N 1
ATOM 1506 C CA . TYR A 1 189 ? -15.587 4.409 7.853 1.00 89.12 189 TYR A CA 1
ATOM 1507 C C . TYR A 1 189 ? -14.896 5.643 8.437 1.00 89.12 189 TYR A C 1
ATOM 1509 O O . TYR A 1 189 ? -14.778 6.690 7.799 1.00 89.12 189 TYR A O 1
ATOM 1517 N N . LEU A 1 190 ? -14.426 5.516 9.676 1.00 89.19 190 LEU A N 1
ATOM 1518 C CA . LEU A 1 190 ? -13.625 6.517 10.375 1.00 89.19 190 LEU A CA 1
ATOM 1519 C C . LEU A 1 190 ? -12.230 5.969 10.655 1.00 89.19 190 LEU A C 1
ATOM 1521 O O . LEU A 1 190 ? -12.060 4.771 10.868 1.00 89.19 190 LEU A O 1
ATOM 1525 N N . HIS A 1 191 ? -11.233 6.851 10.678 1.00 89.62 191 HIS A N 1
ATOM 1526 C CA . HIS A 1 191 ? -9.875 6.476 11.054 1.00 89.62 191 HIS A CA 1
ATOM 1527 C C . HIS A 1 191 ? -9.646 6.579 12.567 1.00 89.62 191 HIS A C 1
ATOM 1529 O O . HIS A 1 191 ? -10.094 7.529 13.211 1.00 89.62 191 HIS A O 1
ATOM 1535 N N . TYR A 1 192 ? -8.845 5.664 13.107 1.00 89.19 192 TYR A N 1
ATOM 1536 C CA . TYR A 1 192 ? -8.210 5.792 14.413 1.00 89.19 192 TYR A CA 1
ATOM 1537 C C . TYR A 1 192 ? -6.747 5.313 14.343 1.00 89.19 192 TYR A C 1
ATOM 1539 O O . TYR A 1 192 ? -6.476 4.168 14.014 1.00 89.19 192 TYR A O 1
ATOM 1547 N N . LEU A 1 193 ? -5.739 6.143 14.610 1.00 85.06 193 LEU A N 1
ATOM 1548 C CA . LEU A 1 193 ? -5.810 7.584 14.861 1.00 85.06 193 LEU A CA 1
ATOM 1549 C C . LEU A 1 193 ? -6.142 8.369 13.581 1.00 85.06 193 LEU A C 1
ATOM 1551 O O . LEU A 1 193 ? -5.648 8.068 12.490 1.00 85.06 193 LEU A O 1
ATOM 1555 N N . SER A 1 194 ? -6.948 9.418 13.728 1.00 80.25 194 SER A N 1
ATOM 1556 C CA . SER A 1 194 ? -7.251 10.350 12.640 1.00 80.25 194 SER A CA 1
ATOM 1557 C C . SER A 1 194 ? -6.015 11.156 12.238 1.00 80.25 194 SER A C 1
ATOM 1559 O O . SER A 1 194 ? -5.251 11.607 13.090 1.00 80.25 194 SER A O 1
ATOM 1561 N N . SER A 1 195 ? -5.847 11.419 10.937 1.00 69.75 195 SER A N 1
ATOM 1562 C CA . SER A 1 195 ? -4.773 12.304 10.452 1.00 69.75 195 SER A CA 1
ATOM 1563 C C . SER A 1 195 ? -5.001 13.780 10.811 1.00 69.75 195 SER A C 1
ATOM 1565 O O . SER A 1 195 ? -4.040 14.540 10.901 1.00 69.75 195 SER A O 1
ATOM 1567 N N . TYR A 1 196 ? -6.258 14.183 11.029 1.00 68.00 196 TYR A N 1
ATOM 1568 C CA . TYR A 1 196 ? -6.660 15.537 11.419 1.00 68.00 196 TYR A CA 1
ATOM 1569 C C . TYR A 1 196 ? -7.861 15.486 12.374 1.00 68.00 196 TYR A C 1
ATOM 1571 O O . TYR A 1 196 ? -8.667 14.560 12.305 1.00 68.00 196 TYR A O 1
ATOM 1579 N N . TYR A 1 197 ? -7.986 16.502 13.229 1.00 63.47 197 TYR A N 1
ATOM 1580 C CA . TYR A 1 197 ? -9.065 16.671 14.210 1.00 63.47 197 TYR A CA 1
ATOM 1581 C C . TYR A 1 197 ? -9.804 17.969 13.849 1.00 63.47 197 TYR A C 1
ATOM 1583 O O . TYR A 1 197 ? -9.249 19.047 14.076 1.00 63.47 197 TYR A O 1
ATOM 1591 N N . PRO A 1 198 ? -10.942 17.902 13.135 1.00 68.31 198 PRO A N 1
ATOM 1592 C CA . PRO A 1 198 ? -12.219 17.375 13.642 1.00 68.31 198 PRO A CA 1
ATOM 1593 C C . PRO A 1 198 ? -12.624 15.998 13.087 1.00 68.31 198 PRO A C 1
ATOM 1595 O O . PRO A 1 198 ? -12.055 15.520 12.101 1.00 68.31 198 PRO A O 1
ATOM 1598 N N . LEU A 1 199 ? -13.641 15.383 13.710 1.00 72.81 199 LEU A N 1
ATOM 1599 C CA . LEU A 1 199 ? -14.239 14.126 13.250 1.00 72.81 199 LEU A CA 1
ATOM 1600 C C . LEU A 1 199 ? -14.648 14.220 11.773 1.00 72.81 199 LEU A C 1
ATOM 1602 O O . LEU A 1 199 ? -15.402 15.112 11.365 1.00 72.81 199 LEU A O 1
ATOM 1606 N N . HIS A 1 200 ? -14.173 13.264 10.986 1.00 75.25 200 HIS A N 1
ATOM 1607 C CA . HIS A 1 200 ? -14.507 13.134 9.580 1.00 75.25 200 HIS A CA 1
ATOM 1608 C C . HIS A 1 200 ? -14.734 11.667 9.219 1.00 75.25 200 HIS A C 1
ATOM 1610 O O . HIS A 1 200 ? -14.138 10.770 9.814 1.00 75.25 200 HIS A O 1
ATOM 1616 N N . VAL A 1 201 ? -15.620 11.446 8.254 1.00 80.31 201 VAL A N 1
ATOM 1617 C CA . VAL A 1 201 ? -16.028 10.126 7.773 1.00 80.31 201 VAL A CA 1
ATOM 1618 C C . VAL A 1 201 ? -15.573 9.977 6.332 1.00 80.31 201 VAL A C 1
ATOM 1620 O O . VAL A 1 201 ? -15.812 10.863 5.510 1.00 80.31 201 VAL A O 1
ATOM 1623 N N . HIS A 1 202 ? -14.915 8.864 6.039 1.00 84.12 202 HIS A N 1
ATOM 1624 C CA . HIS A 1 202 ? -14.484 8.484 4.706 1.00 84.12 202 HIS A CA 1
ATOM 1625 C C . HIS A 1 202 ? -15.583 7.698 4.007 1.00 84.12 202 HIS A C 1
ATOM 1627 O O . HIS A 1 202 ? -16.188 6.810 4.601 1.00 84.12 202 HIS A O 1
ATOM 1633 N N . PHE A 1 203 ? -15.801 8.020 2.738 1.00 81.31 203 PHE A N 1
ATOM 1634 C CA . PHE A 1 203 ? -16.683 7.300 1.835 1.00 81.31 203 PHE A CA 1
ATOM 1635 C C . PHE A 1 203 ? -15.874 6.883 0.625 1.00 81.31 203 PHE A C 1
ATOM 1637 O O . PHE A 1 203 ? -15.342 7.742 -0.087 1.00 81.31 203 PHE A O 1
ATOM 1644 N N . THR A 1 204 ? -15.786 5.585 0.381 1.00 77.50 204 THR A N 1
ATOM 1645 C CA . THR A 1 204 ? -15.048 5.067 -0.768 1.00 77.50 204 THR A CA 1
ATOM 1646 C C . THR A 1 204 ? -15.850 4.015 -1.509 1.00 77.50 204 THR A C 1
ATOM 1648 O O . THR A 1 204 ? -16.645 3.307 -0.894 1.00 77.50 204 THR A O 1
ATOM 1651 N N . ALA A 1 205 ? -15.638 3.890 -2.819 1.00 72.69 205 ALA A N 1
ATOM 1652 C CA . ALA A 1 205 ? -16.201 2.771 -3.573 1.00 72.69 205 ALA A CA 1
ATOM 1653 C C . ALA A 1 205 ? -15.738 1.423 -2.976 1.00 72.69 205 ALA A C 1
ATOM 1655 O O . ALA A 1 205 ? -14.658 1.338 -2.376 1.00 72.69 205 ALA A O 1
ATOM 1656 N N . LEU A 1 206 ? -16.569 0.382 -3.091 1.00 74.19 206 LEU A N 1
ATOM 1657 C CA . LEU A 1 206 ? -16.298 -0.935 -2.495 1.00 74.19 206 LEU A CA 1
ATOM 1658 C C . LEU A 1 206 ? -15.084 -1.634 -3.129 1.00 74.19 206 LEU A C 1
ATOM 1660 O O . LEU A 1 206 ? -14.326 -2.327 -2.457 1.00 74.19 206 LEU A O 1
ATOM 1664 N N . ASP A 1 207 ? -14.879 -1.438 -4.424 1.00 68.50 207 ASP A N 1
ATOM 1665 C CA . ASP A 1 207 ? -13.751 -1.965 -5.190 1.00 68.50 207 ASP A CA 1
ATOM 1666 C C . ASP A 1 207 ? -12.484 -1.099 -5.068 1.00 68.50 207 ASP A C 1
ATOM 1668 O O . ASP A 1 207 ? -11.377 -1.561 -5.369 1.00 68.50 207 ASP A O 1
ATOM 1672 N N . PHE A 1 208 ? -12.609 0.126 -4.547 1.00 71.19 208 PHE A N 1
ATOM 1673 C CA . PHE A 1 208 ? -11.478 1.015 -4.325 1.00 71.19 208 PHE A CA 1
ATOM 1674 C C . PHE A 1 208 ? -10.720 0.663 -3.040 1.00 71.19 208 PHE A C 1
ATOM 1676 O O . PHE A 1 208 ? -11.152 0.931 -1.917 1.00 71.19 208 PHE A O 1
ATOM 1683 N N . ASN A 1 209 ? -9.508 0.128 -3.198 1.00 70.69 209 ASN A N 1
ATOM 1684 C CA . ASN A 1 209 ? -8.604 -0.130 -2.081 1.00 70.69 209 ASN A CA 1
ATOM 1685 C C . ASN A 1 209 ? -7.920 1.165 -1.599 1.00 70.69 209 ASN A C 1
ATOM 1687 O O . ASN A 1 209 ? -6.747 1.432 -1.895 1.00 70.69 209 ASN A O 1
ATOM 1691 N N . ALA A 1 210 ? -8.674 1.976 -0.861 1.00 75.25 210 ALA A N 1
ATOM 1692 C CA . ALA A 1 210 ? -8.218 3.247 -0.329 1.00 75.25 210 ALA A CA 1
ATOM 1693 C C . ALA A 1 210 ? -7.086 3.083 0.709 1.00 75.25 210 ALA A C 1
ATOM 1695 O O . ALA A 1 210 ? -7.109 2.162 1.533 1.00 75.25 210 ALA A O 1
ATOM 1696 N N . PRO A 1 211 ? -6.093 3.993 0.734 1.00 71.06 211 PRO A N 1
ATOM 1697 C CA . PRO A 1 211 ? -5.155 4.076 1.848 1.00 71.06 211 PRO A CA 1
ATOM 1698 C C . PRO A 1 211 ? -5.903 4.309 3.169 1.00 71.06 211 PRO A C 1
ATOM 1700 O O . PRO A 1 211 ? -6.743 5.204 3.240 1.00 71.06 211 PRO A O 1
ATOM 1703 N N . GLY A 1 212 ? -5.573 3.532 4.203 1.00 77.69 212 GLY A N 1
ATOM 1704 C CA . GLY A 1 212 ? -6.183 3.645 5.534 1.00 77.69 212 GLY A CA 1
ATOM 1705 C C . GLY A 1 212 ? -7.437 2.795 5.763 1.00 77.69 212 GLY A C 1
ATOM 1706 O O . GLY A 1 212 ? -7.968 2.823 6.862 1.00 77.69 212 GLY A O 1
ATOM 1707 N N . LEU A 1 213 ? -7.870 1.990 4.779 1.00 81.69 213 LEU A N 1
ATOM 1708 C CA . LEU A 1 213 ? -8.975 1.020 4.919 1.00 81.69 213 LEU A CA 1
ATOM 1709 C C . LEU A 1 213 ? -8.592 -0.243 5.730 1.00 81.69 213 LEU A C 1
ATOM 1711 O O . LEU A 1 213 ? -9.417 -1.126 5.940 1.00 81.69 213 LEU A O 1
ATOM 1715 N N . GLY A 1 214 ? -7.330 -0.379 6.148 1.00 84.69 214 GLY A N 1
ATOM 1716 C CA . GLY A 1 214 ? -6.874 -1.528 6.937 1.00 84.69 214 GLY A CA 1
ATOM 1717 C C . GLY A 1 214 ? -7.583 -1.606 8.291 1.00 84.69 214 GLY A C 1
ATOM 1718 O O . GLY A 1 214 ? -7.908 -0.577 8.875 1.00 84.69 214 GLY A O 1
ATOM 1719 N N . VAL A 1 215 ? -7.804 -2.818 8.806 1.00 88.50 215 VAL A N 1
ATOM 1720 C CA . VAL A 1 215 ? -8.477 -3.058 10.103 1.00 88.50 215 VAL A CA 1
ATOM 1721 C C . VAL A 1 215 ? -7.751 -2.400 11.282 1.00 88.50 215 VAL A C 1
ATOM 1723 O O . VAL A 1 215 ? -8.346 -2.096 12.307 1.00 88.50 215 VAL A O 1
ATOM 1726 N N . GLU A 1 216 ? -6.453 -2.153 11.129 1.00 86.56 216 GLU A N 1
ATOM 1727 C CA . GLU A 1 216 ? -5.610 -1.444 12.083 1.00 86.56 216 GLU A CA 1
ATOM 1728 C C . GLU A 1 216 ? -5.853 0.073 12.128 1.00 86.56 216 GLU A C 1
ATOM 1730 O O . GLU A 1 216 ? -5.192 0.762 12.903 1.00 86.56 216 GLU A O 1
ATOM 1735 N N . GLN A 1 217 ? -6.724 0.607 11.266 1.00 88.69 217 GLN A N 1
ATOM 1736 C CA . GLN A 1 217 ? -6.986 2.041 11.178 1.00 88.69 217 GLN A CA 1
ATOM 1737 C C . GLN A 1 217 ? -8.456 2.386 10.900 1.00 88.69 217 GLN A C 1
ATOM 1739 O O . GLN A 1 217 ? -8.944 3.371 11.449 1.00 88.69 217 GLN A O 1
ATOM 1744 N N . ALA A 1 218 ? -9.159 1.634 10.052 1.00 92.19 218 ALA A N 1
ATOM 1745 C CA . ALA A 1 218 ? -10.543 1.897 9.670 1.00 92.19 218 ALA A CA 1
ATOM 1746 C C . ALA A 1 218 ? -11.550 1.196 10.588 1.00 92.19 218 ALA A C 1
ATOM 1748 O O . ALA A 1 218 ? -11.489 -0.014 10.799 1.00 92.19 218 ALA A O 1
ATOM 1749 N N . HIS A 1 219 ? -12.543 1.958 11.042 1.00 92.31 219 HIS A N 1
ATOM 1750 C CA . HIS A 1 219 ? -13.705 1.469 11.776 1.00 92.31 219 HIS A CA 1
ATOM 1751 C C . HIS A 1 219 ? -14.975 1.767 10.976 1.00 92.31 219 HIS A C 1
ATOM 1753 O O . HIS A 1 219 ? -15.235 2.927 10.647 1.00 92.31 219 HIS A O 1
ATOM 1759 N N . LEU A 1 220 ? -15.748 0.730 10.638 1.00 92.06 220 LEU A N 1
ATOM 1760 C CA . LEU A 1 220 ? -16.974 0.873 9.850 1.00 92.06 220 LEU A CA 1
ATOM 1761 C C . LEU A 1 220 ? -18.023 1.672 10.625 1.00 92.06 220 LEU A C 1
ATOM 1763 O O . LEU A 1 220 ? -18.296 1.397 11.791 1.00 92.06 220 LEU A O 1
ATOM 1767 N N . LEU A 1 221 ? -18.643 2.646 9.958 1.00 88.62 221 LEU A N 1
ATOM 1768 C CA . LEU A 1 221 ? -19.633 3.522 10.582 1.00 88.62 221 LEU A CA 1
ATOM 1769 C C . LEU A 1 221 ? -20.845 2.737 11.109 1.00 88.62 221 LEU A C 1
ATOM 1771 O O . LEU A 1 221 ? -21.348 3.059 12.182 1.00 88.62 221 LEU A O 1
ATOM 1775 N N . ALA A 1 222 ? -21.289 1.714 10.373 1.00 88.38 222 ALA A N 1
ATOM 1776 C CA . ALA A 1 222 ? -22.410 0.865 10.770 1.00 88.38 222 ALA A CA 1
ATOM 1777 C C . ALA A 1 222 ? -22.113 0.121 12.083 1.00 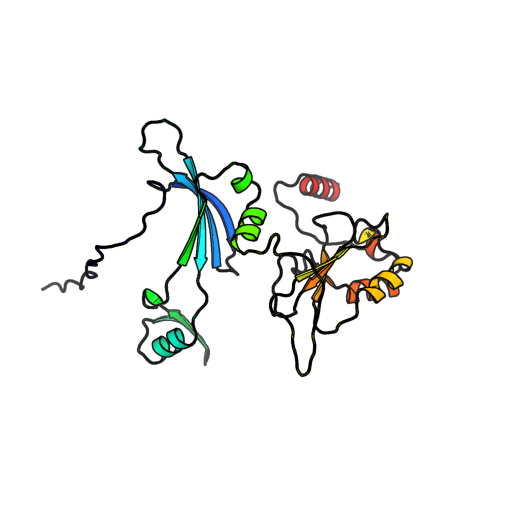88.38 222 ALA A C 1
ATOM 1779 O O . ALA A 1 222 ? -22.870 0.255 13.042 1.00 88.38 222 ALA A O 1
ATOM 1780 N N . ASP A 1 223 ? -20.961 -0.551 12.161 1.00 90.56 223 ASP A N 1
ATOM 1781 C CA . ASP A 1 223 ? -20.510 -1.246 13.372 1.00 90.56 223 ASP A CA 1
ATOM 1782 C C . ASP A 1 223 ? -20.371 -0.274 14.547 1.00 90.56 223 ASP A C 1
ATOM 1784 O O . ASP A 1 223 ? -20.742 -0.582 15.675 1.00 90.56 223 ASP A O 1
ATOM 1788 N N . MET A 1 224 ? -19.862 0.937 14.298 1.00 88.81 224 MET A N 1
ATOM 1789 C CA . MET A 1 224 ? -19.729 1.951 15.343 1.00 88.81 224 MET A CA 1
ATOM 1790 C C . MET A 1 224 ? -21.071 2.408 15.908 1.00 88.81 224 MET A C 1
ATOM 1792 O O . MET A 1 224 ? -21.180 2.657 17.110 1.00 88.81 224 MET A O 1
ATOM 1796 N N . MET A 1 225 ? -22.087 2.525 15.055 1.00 87.44 225 MET A N 1
ATOM 1797 C CA . MET A 1 225 ? -23.443 2.839 15.490 1.00 87.44 225 MET A CA 1
ATOM 1798 C C . MET A 1 225 ? -24.029 1.702 16.327 1.00 87.44 225 MET A C 1
ATOM 1800 O O . MET A 1 225 ? -24.553 1.969 17.404 1.00 87.44 225 MET A O 1
ATOM 1804 N N . GLU A 1 226 ? -23.886 0.453 15.881 1.00 91.50 226 GLU A N 1
ATOM 1805 C CA . GLU A 1 226 ? -24.360 -0.718 16.627 1.00 91.50 226 GLU A CA 1
ATOM 1806 C C . GLU A 1 226 ? -23.655 -0.843 17.986 1.00 91.50 226 GLU A C 1
ATOM 1808 O O . GLU A 1 226 ? -24.311 -1.023 19.011 1.00 91.50 226 GLU A O 1
ATOM 1813 N N . ASN A 1 227 ? -22.337 -0.629 18.031 1.00 93.19 227 ASN A N 1
ATOM 1814 C CA . ASN A 1 227 ? -21.569 -0.644 19.275 1.00 93.19 227 ASN A CA 1
ATOM 1815 C C . ASN A 1 227 ? -22.086 0.389 20.285 1.00 93.19 227 ASN A C 1
ATOM 1817 O O . ASN A 1 227 ? -22.252 0.054 21.454 1.00 93.19 227 ASN A O 1
ATOM 1821 N N . LEU A 1 228 ? -22.385 1.618 19.844 1.00 92.06 228 LEU A N 1
ATOM 1822 C CA . LEU A 1 228 ? -22.945 2.672 20.703 1.00 92.06 228 LEU A CA 1
ATOM 1823 C C . LEU A 1 228 ? -24.390 2.392 21.141 1.00 92.06 228 LEU A C 1
ATOM 1825 O O . LEU A 1 228 ? -24.812 2.863 22.198 1.00 92.06 228 LEU A O 1
ATOM 1829 N N . GLU A 1 229 ? -25.163 1.670 20.329 1.00 91.94 229 GLU A N 1
ATOM 1830 C CA . GLU A 1 229 ? -26.517 1.231 20.680 1.00 91.94 229 GLU A CA 1
ATOM 1831 C C . GLU A 1 229 ? -26.498 0.106 21.724 1.00 91.94 229 GLU A C 1
ATOM 1833 O O . GLU A 1 229 ? -27.352 0.081 22.613 1.00 91.94 229 GLU A O 1
ATOM 1838 N N . CYS A 1 230 ? -25.520 -0.802 21.643 1.00 93.12 230 CYS A N 1
ATOM 1839 C CA . CYS A 1 230 ? -25.335 -1.888 22.603 1.00 93.12 230 CYS A CA 1
ATOM 1840 C C . CYS A 1 230 ? -24.680 -1.431 23.913 1.00 93.12 230 CYS A C 1
ATOM 1842 O O . CYS A 1 230 ? -25.091 -1.876 24.986 1.00 93.12 230 CYS A O 1
ATOM 1844 N N . ASP A 1 231 ? -23.669 -0.568 23.832 1.00 93.94 231 ASP A N 1
ATOM 1845 C CA . ASP A 1 231 ? -22.890 -0.078 24.966 1.00 93.94 231 ASP A CA 1
ATOM 1846 C C . ASP A 1 231 ? -22.574 1.425 24.800 1.00 93.94 231 ASP A C 1
ATOM 1848 O O . ASP A 1 231 ? -21.690 1.808 24.026 1.00 93.94 231 ASP A O 1
ATOM 1852 N N . PRO A 1 232 ? -23.269 2.302 25.552 1.00 92.06 232 PRO A N 1
ATOM 1853 C CA . PRO A 1 232 ? -23.058 3.747 25.512 1.00 92.06 232 PRO A CA 1
ATOM 1854 C C . PRO A 1 232 ? -21.628 4.220 25.795 1.00 92.06 232 PRO A C 1
ATOM 1856 O O . PRO A 1 232 ? -21.282 5.323 25.372 1.00 92.06 232 PRO A O 1
ATOM 1859 N N . GLU A 1 233 ? -20.828 3.431 26.522 1.00 91.88 233 GLU A N 1
ATOM 1860 C CA . GLU A 1 233 ? -19.461 3.783 26.933 1.00 91.88 233 GLU A CA 1
ATOM 1861 C C . GLU A 1 233 ? -18.385 2.984 26.170 1.00 91.88 233 GLU A C 1
ATOM 1863 O O . GLU A 1 233 ? -17.199 3.014 26.525 1.00 91.88 233 GLU A O 1
ATOM 1868 N N . HIS A 1 234 ? -18.782 2.295 25.092 1.00 93.38 234 HIS A N 1
ATOM 1869 C CA . HIS A 1 234 ? -17.931 1.374 24.339 1.00 93.38 234 HIS A CA 1
ATOM 1870 C C . HIS A 1 234 ? -16.592 1.992 23.921 1.00 93.38 234 HIS A C 1
ATOM 1872 O O . HIS A 1 234 ? -15.540 1.380 24.090 1.00 93.38 234 HIS A O 1
ATOM 1878 N N . TYR A 1 235 ? -16.603 3.215 23.383 1.00 93.06 235 TYR A N 1
ATOM 1879 C CA . TYR A 1 235 ? -15.395 3.866 22.860 1.00 93.06 235 TYR A CA 1
ATOM 1880 C C . TYR A 1 235 ? -14.562 4.581 23.930 1.00 93.06 235 TYR A C 1
ATOM 1882 O O . TYR A 1 235 ? -13.414 4.944 23.667 1.00 93.06 235 TYR A O 1
ATOM 1890 N N . GLN A 1 236 ? -15.111 4.770 25.130 1.00 92.31 236 GLN A N 1
ATOM 1891 C CA . GLN A 1 236 ? -14.396 5.310 26.283 1.00 92.31 236 GLN A CA 1
ATOM 1892 C C . GLN A 1 236 ? -13.665 4.211 27.055 1.00 92.31 236 GLN A C 1
ATOM 1894 O O . GLN A 1 236 ? -12.580 4.456 27.581 1.00 92.31 236 GLN A O 1
ATOM 1899 N N . GLN A 1 237 ? -14.253 3.014 27.132 1.00 91.38 237 GLN A N 1
ATOM 1900 C CA . GLN A 1 237 ? -13.707 1.891 27.899 1.00 91.38 237 GLN A CA 1
ATOM 1901 C C . GLN A 1 237 ? -12.999 0.845 27.028 1.00 91.38 237 GLN A C 1
ATOM 1903 O O . GLN A 1 237 ? -12.083 0.161 27.490 1.00 91.38 237 GLN A O 1
ATOM 1908 N N . GLY A 1 238 ? -13.415 0.708 25.770 1.00 89.75 238 GLY A N 1
ATOM 1909 C CA . GLY A 1 238 ? -12.887 -0.271 24.831 1.00 89.75 238 GLY A CA 1
ATOM 1910 C C . GLY A 1 238 ? -11.429 -0.008 24.463 1.00 89.75 238 GLY A C 1
ATOM 1911 O O . GLY A 1 238 ? -10.997 1.126 24.257 1.00 89.75 238 GLY A O 1
ATOM 1912 N N . THR A 1 239 ? -10.649 -1.082 24.338 1.00 91.88 239 THR A N 1
ATOM 1913 C CA . THR A 1 239 ? -9.275 -0.988 23.831 1.00 91.88 239 THR A CA 1
ATOM 1914 C C . THR A 1 239 ? -9.292 -0.882 22.310 1.00 91.88 239 THR A C 1
ATOM 1916 O O . THR A 1 239 ? -9.697 -1.818 21.623 1.00 91.88 239 THR A O 1
ATOM 1919 N N . LEU A 1 240 ? -8.805 0.239 21.779 1.00 91.75 240 LEU A N 1
ATOM 1920 C CA . LEU A 1 240 ? -8.649 0.456 20.342 1.00 91.75 240 LEU A CA 1
ATOM 1921 C C . LEU A 1 240 ? -7.223 0.108 19.904 1.00 91.75 240 LEU A C 1
ATOM 1923 O O . LEU A 1 240 ? -6.248 0.573 20.495 1.00 91.75 240 LEU A O 1
ATOM 1927 N N . THR A 1 241 ? -7.102 -0.708 18.858 1.00 92.06 241 THR A N 1
ATOM 1928 C CA . THR A 1 241 ? -5.807 -1.091 18.278 1.00 92.06 241 THR A CA 1
ATOM 1929 C C . THR A 1 241 ? -5.491 -0.190 17.095 1.00 92.06 241 THR A C 1
ATOM 1931 O O . THR A 1 241 ? -6.347 0.010 16.243 1.00 92.06 241 THR A O 1
ATOM 1934 N N . PHE A 1 242 ? -4.267 0.335 17.035 1.00 91.81 242 PHE A N 1
ATOM 1935 C CA . PHE A 1 242 ? -3.814 1.193 15.942 1.00 91.81 242 PHE A CA 1
ATOM 1936 C C . PHE A 1 242 ? -2.305 1.081 15.715 1.00 91.81 242 PHE A C 1
ATOM 1938 O O . PHE A 1 242 ? -1.552 0.669 16.601 1.00 91.81 242 PHE A O 1
ATOM 1945 N N . ALA A 1 243 ? -1.857 1.465 14.519 1.00 88.75 243 ALA A N 1
ATOM 1946 C CA . ALA A 1 243 ? -0.444 1.488 14.154 1.00 88.75 243 ALA A CA 1
ATOM 1947 C C . ALA A 1 243 ? 0.181 2.880 14.351 1.00 88.75 243 ALA A C 1
ATOM 1949 O O . ALA A 1 243 ? -0.392 3.900 13.968 1.00 88.75 243 ALA A O 1
ATOM 1950 N N . LEU A 1 244 ? 1.402 2.912 14.890 1.00 87.62 244 LEU A N 1
ATOM 1951 C CA . LEU A 1 244 ? 2.252 4.103 14.964 1.00 87.62 244 LEU A CA 1
ATOM 1952 C C . LEU A 1 244 ? 3.598 3.832 14.295 1.00 87.62 244 LEU A C 1
ATOM 1954 O O . LEU A 1 244 ? 4.051 2.689 14.201 1.00 87.62 244 LEU A O 1
ATOM 1958 N N . ARG A 1 245 ? 4.268 4.898 13.851 1.00 84.06 245 ARG A N 1
ATOM 1959 C CA . ARG A 1 245 ? 5.627 4.785 13.318 1.00 84.06 245 ARG A CA 1
ATOM 1960 C C . ARG A 1 245 ? 6.607 4.426 14.435 1.00 84.06 245 ARG A C 1
ATOM 1962 O O . ARG A 1 245 ? 6.455 4.865 15.569 1.00 84.06 245 ARG A O 1
ATOM 1969 N N . ALA A 1 246 ? 7.659 3.683 14.096 1.00 85.12 246 ALA A N 1
ATOM 1970 C CA . ALA A 1 246 ? 8.680 3.267 15.062 1.00 85.12 246 ALA A CA 1
ATOM 1971 C C . ALA A 1 246 ? 9.435 4.446 15.713 1.00 85.12 246 ALA A C 1
ATOM 1973 O O . ALA A 1 246 ? 9.957 4.318 16.819 1.00 85.12 246 ALA A 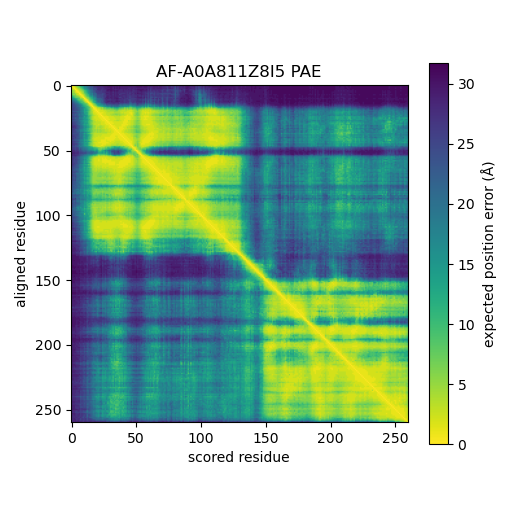O 1
ATOM 1974 N N . ASP A 1 247 ? 9.505 5.588 15.026 1.00 85.75 247 ASP A N 1
ATOM 1975 C CA . ASP A 1 247 ? 10.116 6.827 15.506 1.00 85.75 247 ASP A CA 1
ATOM 1976 C C . ASP A 1 247 ? 9.125 7.773 16.208 1.00 85.75 247 ASP A C 1
ATOM 1978 O O . ASP A 1 247 ? 9.539 8.832 16.679 1.00 85.75 247 ASP A O 1
ATOM 1982 N N . ASP A 1 248 ? 7.846 7.399 16.316 1.00 87.19 248 ASP A N 1
ATOM 1983 C CA . ASP A 1 248 ? 6.817 8.235 16.930 1.00 87.19 248 ASP A CA 1
ATOM 1984 C C . ASP A 1 248 ? 7.011 8.340 18.451 1.00 87.19 248 ASP A C 1
ATOM 1986 O O . ASP A 1 248 ? 7.202 7.347 19.163 1.00 87.19 248 ASP A O 1
ATOM 1990 N N . TYR A 1 249 ? 6.943 9.566 18.967 1.00 90.69 249 TYR A N 1
ATOM 1991 C CA . TYR A 1 249 ? 7.062 9.841 20.394 1.00 90.69 249 TYR A CA 1
ATOM 1992 C C . TYR A 1 249 ? 5.912 9.222 21.204 1.00 90.69 249 TYR A C 1
ATOM 1994 O O . TYR A 1 249 ? 6.151 8.693 22.290 1.00 90.69 249 TYR A O 1
ATOM 2002 N N . LEU A 1 250 ? 4.686 9.212 20.665 1.00 90.00 250 LEU A N 1
ATOM 2003 C CA . LEU A 1 250 ? 3.523 8.625 21.337 1.00 90.00 250 LEU A CA 1
ATOM 2004 C C . LEU A 1 250 ? 3.689 7.113 21.531 1.00 90.00 250 LEU A C 1
ATOM 2006 O O . LEU A 1 250 ? 3.307 6.582 22.573 1.00 90.00 250 LEU A O 1
ATOM 2010 N N . LEU A 1 251 ? 4.312 6.429 20.565 1.00 91.38 251 LEU A N 1
ATOM 2011 C CA . LEU A 1 251 ? 4.575 4.994 20.666 1.00 91.38 251 LEU A CA 1
ATOM 2012 C C . LEU A 1 251 ? 5.469 4.685 21.870 1.00 91.38 251 LEU A C 1
ATOM 2014 O O . LEU A 1 251 ? 5.195 3.743 22.613 1.00 91.38 251 LEU A O 1
ATOM 2018 N N . ARG A 1 252 ? 6.507 5.501 22.093 1.00 91.69 252 ARG A N 1
ATOM 2019 C CA . ARG A 1 252 ? 7.407 5.343 23.245 1.00 91.69 252 ARG A CA 1
ATOM 2020 C C . ARG A 1 252 ? 6.660 5.514 24.564 1.00 91.69 252 ARG A C 1
ATOM 2022 O O . ARG A 1 252 ? 6.781 4.658 25.434 1.00 91.69 252 ARG A O 1
ATOM 2029 N N . LEU A 1 253 ? 5.840 6.560 24.673 1.00 94.06 253 LEU A N 1
ATOM 2030 C CA . LEU A 1 253 ? 5.049 6.827 25.877 1.00 94.06 253 LEU A CA 1
ATOM 2031 C C . LEU A 1 253 ? 4.082 5.683 26.210 1.00 94.06 253 LEU A C 1
ATOM 2033 O O . LEU A 1 253 ? 4.007 5.256 27.361 1.00 94.06 253 LEU A O 1
ATOM 2037 N N . LEU A 1 254 ? 3.366 5.157 25.211 1.00 92.94 254 LEU A N 1
ATOM 2038 C CA . LEU A 1 254 ? 2.433 4.044 25.410 1.00 92.94 254 LEU A CA 1
ATOM 2039 C C . LEU A 1 254 ? 3.158 2.763 25.847 1.00 92.94 254 LEU A C 1
ATOM 2041 O O . LEU A 1 254 ? 2.695 2.071 26.751 1.00 92.94 254 LEU A O 1
ATOM 2045 N N . GLN A 1 255 ? 4.317 2.465 25.253 1.00 92.62 255 GLN A N 1
ATOM 2046 C CA . GLN A 1 255 ? 5.120 1.295 25.622 1.00 92.62 255 GLN A CA 1
ATOM 2047 C C . GLN A 1 255 ? 5.701 1.386 27.038 1.00 92.62 255 GLN A C 1
ATOM 2049 O O . GLN A 1 255 ? 5.844 0.361 27.700 1.00 92.62 255 GLN A O 1
ATOM 2054 N N . GLU A 1 256 ? 6.076 2.581 27.496 1.00 93.94 256 GLU A N 1
ATOM 2055 C CA . GLU A 1 256 ? 6.551 2.807 28.866 1.00 93.94 256 GLU A CA 1
ATOM 2056 C C . GLU A 1 256 ? 5.416 2.639 29.882 1.00 93.94 256 GLU A C 1
ATOM 2058 O O . GLU A 1 256 ? 5.586 1.943 30.885 1.00 93.94 256 GLU A O 1
ATOM 2063 N N . ALA A 1 257 ? 4.240 3.200 29.584 1.00 92.50 257 ALA A N 1
ATOM 2064 C CA . ALA A 1 257 ? 3.061 3.096 30.437 1.00 92.50 257 ALA A CA 1
ATOM 2065 C C . ALA A 1 257 ? 2.550 1.651 30.584 1.00 92.50 257 ALA A C 1
ATOM 2067 O O . ALA A 1 257 ? 2.095 1.280 31.657 1.00 92.50 257 ALA A O 1
ATOM 2068 N N . GLN A 1 258 ? 2.659 0.822 29.540 1.00 88.12 258 GLN A N 1
ATOM 2069 C CA . GLN A 1 258 ? 2.223 -0.584 29.571 1.00 88.12 258 GLN A CA 1
ATOM 2070 C C . GLN A 1 258 ? 3.177 -1.533 30.313 1.00 88.12 258 GLN A C 1
ATOM 2072 O O . GLN A 1 258 ? 2.812 -2.674 30.589 1.00 88.12 258 GLN A O 1
ATOM 2077 N N . LYS A 1 259 ? 4.414 -1.107 30.590 1.00 86.38 259 LYS A N 1
ATOM 2078 C CA . LYS A 1 259 ? 5.420 -1.917 31.302 1.00 86.38 259 LYS A CA 1
ATOM 2079 C C . LYS A 1 259 ? 5.396 -1.719 32.822 1.00 86.38 259 LYS A C 1
ATOM 2081 O O . LYS A 1 259 ? 6.123 -2.437 33.509 1.00 86.38 259 LYS A O 1
ATOM 2086 N N . SER A 1 260 ? 4.636 -0.738 33.310 1.00 54.78 260 SER A N 1
ATOM 2087 C CA . SER A 1 260 ? 4.481 -0.398 34.734 1.00 54.78 260 SER A CA 1
ATOM 2088 C C . SER A 1 260 ? 3.240 -1.060 35.316 1.00 54.78 260 SER A C 1
ATOM 2090 O O . SER A 1 260 ? 3.302 -1.444 36.503 1.00 54.78 260 SER A O 1
#